Protein AF-A0A2U0DKL8-F1 (afdb_monomer)

Sequence (225 aa):
IKPNEIENILNKTRTIFPGLGDIKDKPDDPYGDFIIYHEMMKYMLSKNTEIIFLTFDNTKGDWMSKSKAPYIHYVENMYINTNEIIYILDAERILEQILNVEIDSLIPLQKSVNTEININKIIRIHPIFQNMKVTKAENDVVYELLVNGYTDISDVISDLDKSNEIMQIFKRDFPNISSNGILRYALRIINLNYTKKVLKDGSVINVNPKYLERAKTYREINELL

Nearest PDB structures (foldseek):
  3gxr-assembly3_C  TM=3.669E-01  e=2.699E+00  Gadus morhua
  7sk1-assembly1_A  TM=3.358E-01  e=6.704E+00  Rattus norvegicus

Secondary structure (DSSP, 8-state):
--HHHHHHHHT-GGG--TTTTHHHH-TT---HHHHHHHHHHHHHHHHT--EEEEE---SS-SSB-TTSPBPHHHHHHHHHHHSS-EEEEEHHIIIIIIS---GGGTS-----------HHHHHHH-HHHHTS--SHHHHHHHHHHHHTT---HHHHHHHHHHHHHHHHHHHHH-TTS-HHHHHHHHHHHH-TT--EEE-TTS-EEEPPHHHHHHHHHHHHHTTT-

Mean predicted aligned error: 16.64 Å

Structure (mmCIF, N/CA/C/O backbone):
data_AF-A0A2U0DKL8-F1
#
_entry.id   AF-A0A2U0DKL8-F1
#
loop_
_atom_site.group_PDB
_atom_site.id
_atom_site.type_symbol
_atom_site.label_atom_id
_atom_site.label_alt_id
_atom_site.label_comp_id
_atom_site.label_asym_id
_atom_site.label_entity_id
_atom_site.label_seq_id
_atom_site.pdbx_PDB_ins_code
_atom_site.Cartn_x
_atom_site.Cartn_y
_atom_site.Cartn_z
_atom_site.occupancy
_atom_site.B_iso_or_equiv
_atom_site.auth_seq_id
_atom_site.auth_comp_id
_atom_site.auth_asym_id
_atom_site.auth_atom_id
_atom_site.pdbx_PDB_model_num
ATOM 1 N N . ILE A 1 1 ? -18.850 17.547 25.596 1.00 57.00 1 ILE A N 1
ATOM 2 C CA . ILE A 1 1 ? -18.909 17.134 27.021 1.00 57.00 1 ILE A CA 1
ATOM 3 C C . ILE A 1 1 ? -17.915 18.011 27.768 1.00 57.00 1 ILE A C 1
ATOM 5 O O . ILE A 1 1 ? -16.805 18.160 27.268 1.00 57.00 1 ILE A O 1
ATOM 9 N N . LYS A 1 2 ? -18.292 18.669 28.871 1.00 55.28 2 LYS A N 1
ATOM 10 C CA . LYS A 1 2 ? -17.327 19.496 29.624 1.00 55.28 2 LYS A CA 1
ATOM 11 C C . LYS A 1 2 ? -16.326 18.585 30.358 1.00 55.28 2 LYS A C 1
ATOM 13 O O . LYS A 1 2 ? -16.749 17.528 30.818 1.00 55.28 2 LYS A O 1
ATOM 18 N N . PRO A 1 3 ? -15.050 18.970 30.553 1.00 55.75 3 PRO A N 1
ATOM 19 C CA . PRO A 1 3 ? -14.046 18.115 31.207 1.00 55.75 3 PRO A CA 1
ATOM 20 C C . PRO A 1 3 ? -14.484 17.529 32.563 1.00 55.75 3 PRO A C 1
ATOM 22 O O . PRO A 1 3 ? -14.228 16.360 32.839 1.00 55.75 3 PRO A O 1
ATOM 25 N N . ASN A 1 4 ? -15.230 18.300 33.362 1.00 59.84 4 ASN A N 1
ATOM 26 C CA . ASN A 1 4 ? -15.739 17.880 34.677 1.00 59.84 4 ASN A CA 1
ATOM 27 C C . ASN A 1 4 ? -16.920 16.889 34.599 1.00 59.84 4 ASN A C 1
ATOM 29 O O . ASN A 1 4 ? -17.256 16.241 35.585 1.00 59.84 4 ASN A O 1
ATOM 33 N N . GLU A 1 5 ? -17.571 16.760 33.442 1.00 66.00 5 GLU A N 1
ATOM 34 C CA . GLU A 1 5 ? -18.639 15.777 33.210 1.00 66.00 5 GLU A CA 1
ATOM 35 C C . GLU A 1 5 ? -18.064 14.413 32.790 1.00 66.00 5 GLU A C 1
ATOM 37 O O . GLU A 1 5 ? -18.708 13.389 33.011 1.00 66.00 5 GLU A O 1
ATOM 42 N N . ILE A 1 6 ? -16.840 14.381 32.243 1.00 63.22 6 ILE A N 1
ATOM 43 C CA . ILE A 1 6 ? -16.182 13.164 31.735 1.00 63.22 6 ILE A CA 1
ATOM 44 C C . ILE A 1 6 ? -15.863 12.189 32.874 1.00 63.22 6 ILE A C 1
ATOM 46 O O . ILE A 1 6 ? -16.116 10.998 32.736 1.00 63.22 6 ILE A O 1
ATOM 50 N N . GLU A 1 7 ? -15.390 12.671 34.026 1.00 62.75 7 GLU A N 1
ATOM 51 C CA . GLU A 1 7 ? -15.101 11.814 35.193 1.00 62.75 7 GLU A CA 1
ATOM 52 C C . GLU A 1 7 ? -16.341 11.093 35.730 1.00 62.75 7 GLU A C 1
ATOM 54 O O . GLU A 1 7 ? -16.276 9.923 36.101 1.00 62.75 7 GLU A O 1
ATOM 59 N N . ASN A 1 8 ? -17.501 11.750 35.690 1.00 63.19 8 ASN A N 1
ATOM 60 C CA . ASN A 1 8 ? -18.763 11.135 36.097 1.00 63.19 8 ASN A CA 1
ATOM 61 C C . ASN A 1 8 ? -19.283 10.104 35.077 1.00 63.19 8 ASN A C 1
ATOM 63 O O . ASN A 1 8 ? -20.051 9.213 35.446 1.00 63.19 8 ASN A O 1
ATOM 67 N N . ILE A 1 9 ? -18.887 10.220 33.805 1.00 63.62 9 ILE A N 1
ATOM 68 C CA . ILE A 1 9 ? -19.248 9.292 32.721 1.00 63.62 9 ILE A CA 1
ATOM 69 C C . ILE A 1 9 ? -18.292 8.092 32.683 1.00 63.62 9 ILE A C 1
ATOM 71 O O . ILE A 1 9 ? -18.749 6.971 32.474 1.00 63.62 9 ILE A O 1
ATOM 75 N N . LEU A 1 10 ? -17.001 8.297 32.967 1.00 59.41 10 LEU A N 1
ATOM 76 C CA . LEU A 1 10 ? -15.985 7.238 33.050 1.00 59.41 10 LEU A CA 1
ATOM 77 C C . LEU A 1 10 ? -16.320 6.164 34.098 1.00 59.41 10 LEU A C 1
ATOM 79 O O . LEU A 1 10 ? -15.898 5.023 33.967 1.00 59.41 10 LEU A O 1
ATOM 83 N N . ASN A 1 11 ? -17.132 6.496 35.103 1.00 59.66 11 ASN A N 1
ATOM 84 C CA . ASN A 1 11 ? -17.592 5.539 36.112 1.00 59.66 11 ASN A CA 1
ATOM 85 C C . ASN A 1 11 ? -18.849 4.744 35.696 1.00 59.66 11 ASN A C 1
ATOM 87 O O . ASN A 1 11 ? -19.328 3.908 36.461 1.00 59.66 11 ASN A O 1
ATOM 91 N N . LYS A 1 12 ? -19.419 4.991 34.507 1.00 64.56 12 LYS A N 1
ATOM 92 C CA . LYS A 1 12 ? -20.650 4.346 34.019 1.00 64.56 12 LYS A CA 1
ATOM 93 C C . LYS A 1 12 ? -20.360 3.455 32.814 1.00 64.56 12 LYS A C 1
ATOM 95 O O . LYS A 1 12 ? -20.442 3.914 31.681 1.00 64.56 12 LYS A O 1
ATOM 100 N N . THR A 1 13 ? -20.116 2.167 33.052 1.00 58.59 13 THR A N 1
ATOM 101 C CA . THR A 1 13 ? -19.704 1.157 32.047 1.00 58.59 13 THR A CA 1
ATOM 102 C C . THR A 1 13 ? -20.552 1.107 30.767 1.00 58.59 13 THR A C 1
ATOM 104 O O . THR A 1 13 ? -20.021 0.863 29.686 1.00 58.59 13 THR A O 1
ATOM 107 N N . ARG A 1 14 ? -21.854 1.410 30.852 1.00 58.25 14 ARG A N 1
ATOM 108 C CA . ARG A 1 14 ? -22.793 1.394 29.709 1.00 58.25 14 ARG A CA 1
ATOM 109 C C . ARG A 1 14 ? -22.681 2.587 28.754 1.00 58.25 14 ARG A C 1
ATOM 111 O O . ARG A 1 14 ? -23.324 2.586 27.713 1.00 58.25 14 ARG A O 1
ATOM 118 N N . THR A 1 15 ? -21.933 3.624 29.119 1.00 64.00 15 THR A N 1
ATOM 119 C CA . THR A 1 15 ? -21.776 4.848 28.309 1.00 64.00 15 THR A CA 1
ATOM 120 C C . THR A 1 15 ? -20.333 5.089 27.877 1.00 64.00 15 THR A C 1
ATOM 122 O O . THR A 1 15 ? -20.025 6.152 27.345 1.00 64.00 15 THR A O 1
ATOM 125 N N . ILE A 1 16 ? -19.445 4.126 28.134 1.00 75.94 16 ILE A N 1
ATOM 126 C CA . ILE A 1 16 ? -18.015 4.239 27.846 1.00 75.94 16 ILE A CA 1
ATOM 127 C C . ILE A 1 16 ? -17.728 3.594 26.498 1.00 75.94 16 ILE A C 1
ATOM 129 O O . ILE A 1 16 ? -18.166 2.476 26.221 1.00 75.94 16 ILE A O 1
ATOM 133 N N . PHE A 1 17 ? -16.947 4.301 25.696 1.00 83.25 17 PHE A N 1
ATOM 134 C CA . PHE A 1 17 ? -16.354 3.815 24.462 1.00 83.25 17 PHE A CA 1
ATOM 135 C C . PHE A 1 17 ? -14.827 4.012 24.524 1.00 83.25 17 PHE A C 1
ATOM 137 O O . PHE A 1 17 ? -14.352 4.829 25.324 1.00 83.25 17 PHE A O 1
ATOM 144 N N . PRO A 1 18 ? -14.060 3.265 23.716 1.00 86.62 18 PRO A N 1
ATOM 145 C CA . PRO A 1 18 ? -12.606 3.401 23.642 1.00 86.62 18 PRO A CA 1
ATOM 146 C C . PRO A 1 18 ? -12.177 4.824 23.272 1.00 86.62 18 PRO A C 1
ATOM 148 O O . PRO A 1 18 ? -12.863 5.498 22.507 1.00 86.62 18 PRO A O 1
ATOM 151 N N . GLY A 1 19 ? -11.071 5.306 23.839 1.00 80.75 19 GLY A N 1
ATOM 152 C CA . GLY A 1 19 ? -10.548 6.645 23.545 1.00 80.75 19 GLY A CA 1
ATOM 153 C C . GLY A 1 19 ? -11.308 7.806 24.200 1.00 80.75 19 GLY A C 1
ATOM 154 O O . GLY A 1 19 ? -11.030 8.965 23.906 1.00 80.75 19 GLY A O 1
ATOM 155 N N . LEU A 1 20 ? -12.235 7.561 25.141 1.00 79.50 20 LEU A N 1
ATOM 156 C CA . LEU A 1 20 ? -12.912 8.644 25.882 1.00 79.50 20 LEU A CA 1
ATOM 157 C C . LEU A 1 20 ? -11.918 9.548 26.652 1.00 79.50 20 LEU A C 1
ATOM 159 O O . LEU A 1 20 ? -12.199 10.726 26.883 1.00 79.50 20 LEU A O 1
ATOM 163 N N . GLY A 1 21 ? -10.752 9.009 27.030 1.00 72.88 21 GLY A N 1
ATOM 164 C CA . GLY A 1 21 ? -9.654 9.756 27.650 1.00 72.88 21 GLY A CA 1
ATOM 165 C C . GLY A 1 21 ? -8.993 10.773 26.713 1.00 72.88 21 GLY A C 1
ATOM 166 O O . GLY A 1 21 ? -8.626 11.857 27.169 1.00 72.88 21 GLY A O 1
ATOM 167 N N . ASP A 1 22 ? -8.951 10.497 25.403 1.00 76.19 22 ASP A N 1
ATOM 168 C CA . ASP A 1 22 ? -8.332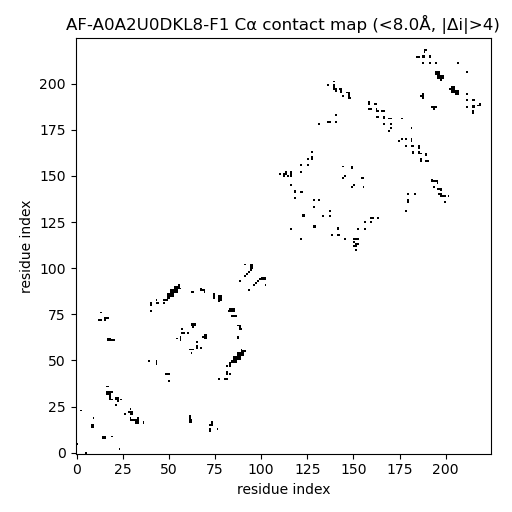 11.382 24.408 1.00 76.19 22 ASP A CA 1
ATOM 169 C C . ASP A 1 22 ? -9.071 12.732 24.306 1.00 76.19 22 ASP A C 1
ATOM 171 O O . ASP A 1 22 ? -8.475 13.715 23.881 1.00 76.19 22 ASP A O 1
ATOM 175 N N . ILE A 1 23 ? -10.315 12.853 24.795 1.00 74.56 23 ILE A N 1
ATOM 176 C CA . ILE A 1 23 ? -11.020 14.148 24.897 1.00 74.56 23 ILE A CA 1
ATOM 177 C C . ILE A 1 23 ? -10.261 15.144 25.793 1.00 74.56 23 ILE A C 1
ATOM 179 O O . ILE A 1 23 ? -10.350 16.354 25.578 1.00 74.56 23 ILE A O 1
ATOM 183 N N . LYS A 1 24 ? -9.519 14.660 26.800 1.00 70.06 24 LYS A N 1
ATOM 184 C CA . LYS A 1 24 ? -8.676 15.510 27.656 1.00 70.06 24 LYS A CA 1
ATOM 185 C C . LYS A 1 24 ? -7.323 15.819 27.002 1.00 70.06 24 LYS A C 1
ATOM 187 O O . LYS A 1 24 ? -6.845 16.943 27.136 1.00 70.06 24 LYS A O 1
ATOM 192 N N . ASP A 1 25 ? -6.745 14.857 26.284 1.00 70.19 25 ASP A N 1
ATOM 193 C CA . ASP A 1 25 ? -5.358 14.926 25.801 1.00 70.19 25 ASP A CA 1
ATOM 194 C C . ASP A 1 25 ? -5.216 15.438 24.353 1.00 70.19 25 ASP A C 1
ATOM 196 O O . ASP A 1 25 ? -4.151 15.919 23.965 1.00 70.19 25 ASP A O 1
ATOM 200 N N . LYS A 1 26 ? -6.280 15.359 23.543 1.00 75.69 26 LYS A N 1
ATOM 201 C CA . LYS A 1 26 ? -6.326 15.751 22.124 1.00 75.69 26 LYS A CA 1
ATOM 202 C C . LYS A 1 26 ? -7.615 16.525 21.809 1.00 75.69 26 LYS A C 1
ATOM 204 O O . LYS A 1 26 ? -8.515 15.994 21.161 1.00 75.69 26 LYS A O 1
ATOM 209 N N . PRO A 1 27 ? -7.733 17.786 22.247 1.00 69.19 27 PRO A N 1
ATOM 210 C CA . PRO A 1 27 ? -8.987 18.533 22.151 1.00 69.19 27 PRO A CA 1
ATOM 211 C C . PRO A 1 27 ? -9.452 18.811 20.711 1.00 69.19 27 PRO A C 1
ATOM 213 O O . PRO A 1 27 ? -10.651 18.982 20.500 1.00 69.19 27 PRO A O 1
ATOM 216 N N . ASP A 1 28 ? -8.536 18.844 19.738 1.00 75.88 28 ASP A N 1
ATOM 217 C CA . ASP A 1 28 ? -8.860 19.200 18.351 1.00 75.88 28 ASP A CA 1
ATOM 218 C C . ASP A 1 28 ? -9.538 18.056 17.573 1.00 75.88 28 ASP A C 1
ATOM 220 O O . ASP A 1 28 ? -10.420 18.319 16.757 1.00 75.88 28 ASP A O 1
ATOM 224 N N . ASP A 1 29 ? -9.167 16.796 17.838 1.00 77.69 29 ASP A N 1
ATOM 225 C CA . ASP A 1 29 ? -9.776 15.615 17.203 1.00 77.69 29 ASP A CA 1
ATOM 226 C C . ASP A 1 29 ? -9.645 14.334 18.063 1.00 77.69 29 ASP A C 1
ATOM 228 O O . ASP A 1 29 ? -8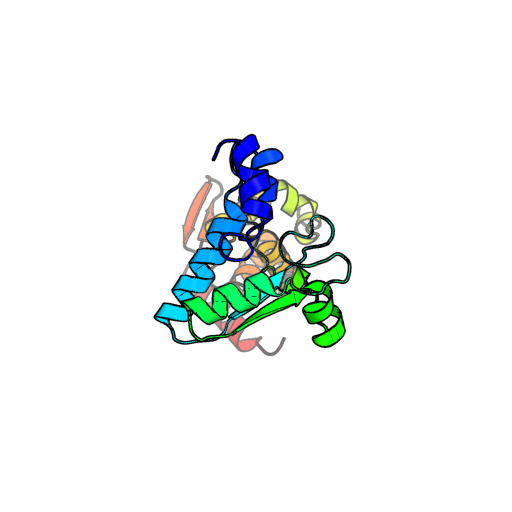.803 13.468 17.803 1.00 77.69 29 ASP A O 1
ATOM 232 N N . PRO A 1 30 ? -10.460 14.191 19.123 1.00 79.50 30 PRO A N 1
ATOM 233 C CA . PRO A 1 30 ? -10.434 13.027 20.010 1.00 79.50 30 PRO A CA 1
ATOM 234 C C . PRO A 1 30 ? -11.329 11.866 19.539 1.00 79.50 30 PRO A C 1
ATOM 236 O O . PRO A 1 30 ? -11.545 10.915 20.287 1.00 79.50 30 PRO A O 1
ATOM 239 N N . TYR A 1 31 ? -11.928 11.943 18.347 1.00 84.00 31 TYR A N 1
ATOM 240 C CA . TYR A 1 31 ? -13.070 11.089 17.988 1.00 84.00 31 TYR A CA 1
ATOM 241 C C . TYR A 1 31 ? -12.707 9.827 17.200 1.00 84.00 31 TYR A C 1
ATOM 243 O O . TYR A 1 31 ? -13.606 9.059 16.864 1.00 84.00 31 TYR A O 1
ATOM 251 N N . GLY A 1 32 ? -11.426 9.585 16.908 1.00 87.81 32 GLY A N 1
ATOM 252 C CA . GLY A 1 32 ? -10.993 8.440 16.096 1.00 87.81 32 GLY A CA 1
ATOM 253 C C . GLY A 1 32 ? -11.537 7.101 16.605 1.00 87.81 32 GLY A C 1
ATOM 254 O O . GLY A 1 32 ? -12.266 6.413 15.890 1.00 87.81 32 GLY A O 1
ATOM 255 N N . ASP A 1 33 ? -11.268 6.772 17.869 1.00 88.69 33 ASP A N 1
ATOM 256 C CA . ASP A 1 33 ? -11.733 5.521 18.480 1.00 88.69 33 ASP A CA 1
ATOM 257 C C . ASP A 1 33 ? -13.259 5.451 18.601 1.00 88.69 33 ASP A C 1
ATOM 259 O O . ASP A 1 33 ? -13.856 4.395 18.381 1.00 88.69 33 ASP A O 1
ATOM 263 N N . PHE A 1 34 ? -13.909 6.588 18.874 1.00 89.00 34 PHE A N 1
ATOM 264 C CA . PHE A 1 34 ? -15.367 6.685 18.885 1.00 89.00 34 PHE A CA 1
ATOM 265 C C . PHE A 1 34 ? -15.961 6.291 17.527 1.00 89.00 34 PHE A C 1
ATOM 267 O O . PHE A 1 34 ? -16.900 5.493 17.476 1.00 89.00 34 PHE A O 1
ATOM 274 N N . ILE A 1 35 ? -15.414 6.825 16.432 1.00 92.44 35 ILE A N 1
ATOM 275 C CA . ILE A 1 35 ? -15.877 6.544 15.068 1.00 92.44 35 ILE A CA 1
ATOM 276 C C . ILE A 1 35 ? -15.657 5.067 14.730 1.00 92.44 35 ILE A C 1
ATOM 278 O O . ILE A 1 35 ? -16.594 4.403 14.289 1.00 92.44 35 ILE A O 1
ATOM 282 N N . ILE A 1 36 ? -14.454 4.539 14.982 1.00 93.69 36 ILE A N 1
ATOM 283 C CA . ILE A 1 36 ? -14.110 3.134 14.705 1.00 93.69 36 ILE A CA 1
ATOM 284 C C . ILE A 1 36 ? -15.065 2.192 15.449 1.00 93.69 36 ILE A C 1
ATOM 286 O O . ILE A 1 36 ? -15.639 1.286 14.843 1.00 93.69 36 ILE A O 1
ATOM 290 N N . TYR A 1 37 ? -15.293 2.437 16.743 1.00 93.94 37 TYR A N 1
ATOM 291 C CA . TYR A 1 37 ? -16.190 1.635 17.572 1.00 93.94 37 TYR A CA 1
ATOM 292 C C . TYR A 1 37 ? -17.621 1.585 17.011 1.00 93.94 37 TYR A C 1
ATOM 294 O O . TYR A 1 37 ? -18.211 0.510 16.898 1.00 93.94 37 TYR A O 1
ATOM 302 N N . HIS A 1 38 ? -18.180 2.727 16.605 1.00 94.06 38 HIS A N 1
ATOM 303 C CA . HIS A 1 38 ? -19.559 2.783 16.109 1.00 94.06 38 HIS A CA 1
ATOM 304 C C . HIS A 1 38 ? -19.710 2.267 14.673 1.00 94.06 38 HIS A C 1
ATOM 306 O O . HIS A 1 38 ? -20.728 1.645 14.365 1.00 94.06 38 HIS A O 1
ATOM 312 N N . GLU A 1 39 ? -18.721 2.461 13.796 1.00 97.12 39 GLU A N 1
ATOM 313 C CA . GLU A 1 39 ? -18.768 1.887 12.444 1.00 97.12 39 GLU A CA 1
ATOM 314 C C . GLU A 1 39 ? -18.659 0.355 12.479 1.00 97.12 39 GLU A C 1
ATOM 316 O O . GLU A 1 39 ? -19.385 -0.316 11.743 1.00 97.12 39 GLU A O 1
ATOM 321 N N . MET A 1 40 ? -17.859 -0.216 13.391 1.00 97.06 40 MET A N 1
ATOM 322 C CA . MET A 1 40 ? -17.864 -1.664 13.639 1.00 97.06 40 MET A CA 1
ATOM 323 C C . MET A 1 40 ? -19.243 -2.151 14.095 1.00 97.06 40 MET A C 1
ATOM 325 O O . MET A 1 40 ? -19.795 -3.072 13.496 1.00 97.06 40 MET A O 1
ATOM 329 N N . MET A 1 41 ? -19.845 -1.496 15.091 1.00 95.50 41 MET A N 1
ATOM 330 C CA . MET A 1 41 ? -21.176 -1.856 15.597 1.00 95.50 41 MET A CA 1
ATOM 331 C C . MET A 1 41 ? -22.244 -1.827 14.493 1.00 95.50 41 MET A C 1
ATOM 333 O O . MET A 1 41 ? -23.035 -2.758 14.338 1.00 95.50 41 MET A O 1
ATOM 337 N N . LYS A 1 42 ? -22.246 -0.765 13.685 1.00 97.31 42 LYS A N 1
ATOM 338 C CA . LYS A 1 42 ? -23.142 -0.600 12.538 1.00 97.31 42 LYS A CA 1
ATOM 339 C C . LYS A 1 42 ? -22.920 -1.680 11.481 1.00 97.31 42 LYS A C 1
ATOM 341 O O . LYS A 1 42 ? -23.893 -2.198 10.930 1.00 97.31 42 LYS A O 1
ATOM 346 N N . TYR A 1 43 ? -21.666 -2.038 11.205 1.00 97.81 43 TYR A N 1
ATOM 347 C CA . TYR A 1 43 ? -21.343 -3.123 10.284 1.00 97.81 43 TYR A CA 1
ATOM 348 C C . TYR A 1 43 ? -21.898 -4.460 10.790 1.00 97.81 43 TYR A C 1
ATOM 350 O O . TYR A 1 43 ? -22.621 -5.117 10.039 1.00 97.81 43 TYR A O 1
ATOM 358 N N . MET A 1 44 ? -21.655 -4.802 12.063 1.00 97.56 44 MET A N 1
ATOM 359 C CA . MET A 1 44 ? -22.170 -6.018 12.715 1.00 97.56 44 MET A CA 1
ATOM 360 C C . MET A 1 44 ? -23.693 -6.105 12.606 1.00 97.56 44 MET A C 1
ATOM 362 O O . MET A 1 44 ? -24.207 -7.112 12.131 1.00 97.56 44 MET A O 1
ATOM 366 N N . LEU A 1 45 ? -24.410 -5.020 12.924 1.00 96.62 45 LEU A N 1
ATOM 367 C CA . LEU A 1 45 ? -25.870 -4.945 12.782 1.00 96.62 45 LEU A CA 1
ATOM 368 C C . LEU A 1 45 ? -26.342 -5.145 11.339 1.00 96.62 45 LEU A C 1
ATOM 370 O O . LEU A 1 45 ? -27.324 -5.835 11.086 1.00 96.62 45 LEU A O 1
ATOM 374 N N . SER A 1 46 ? -25.654 -4.528 10.377 1.00 97.06 46 SER A N 1
ATOM 375 C CA . SER A 1 46 ? -26.061 -4.581 8.969 1.00 97.06 46 SER A CA 1
ATOM 376 C C . SER A 1 46 ? -25.786 -5.930 8.301 1.00 97.06 46 SER A C 1
ATOM 378 O O . SER A 1 46 ? -26.431 -6.266 7.306 1.00 97.06 46 SER A O 1
ATOM 380 N N . LYS A 1 47 ? -24.797 -6.676 8.803 1.00 97.38 47 LYS A N 1
ATOM 381 C CA . LYS A 1 47 ? -24.327 -7.936 8.217 1.00 97.38 47 LYS A CA 1
ATOM 382 C C . LYS A 1 47 ? -24.657 -9.165 9.053 1.00 97.38 47 LYS A C 1
ATOM 384 O O . LYS A 1 47 ? -24.484 -10.261 8.535 1.00 97.38 47 LYS A O 1
ATOM 389 N N . ASN A 1 48 ? -25.142 -8.982 10.280 1.00 95.62 48 ASN A N 1
ATOM 390 C CA . ASN A 1 48 ? -25.365 -10.043 11.258 1.00 95.62 48 ASN A CA 1
ATOM 391 C C . ASN A 1 48 ? -24.129 -10.949 11.385 1.00 95.62 48 ASN A C 1
ATOM 393 O O . ASN A 1 48 ? -24.170 -12.138 11.068 1.00 95.62 48 ASN A O 1
ATOM 397 N N . THR A 1 49 ? -22.998 -10.327 11.722 1.00 96.62 49 THR A N 1
ATOM 398 C CA . THR A 1 49 ? -21.694 -10.990 11.792 1.00 96.62 49 THR A CA 1
ATOM 399 C C . THR A 1 49 ? -20.894 -10.484 12.977 1.00 96.62 49 THR A C 1
ATOM 401 O O . THR A 1 49 ? -20.956 -9.305 13.332 1.00 96.62 49 THR A O 1
ATOM 404 N N . GLU A 1 50 ? -20.072 -11.370 13.516 1.00 97.44 50 GLU A N 1
ATOM 405 C CA . GLU A 1 50 ? -19.019 -11.049 14.470 1.00 97.44 50 GLU A CA 1
ATOM 406 C C . GLU A 1 50 ? -17.880 -10.273 13.788 1.00 97.44 50 GLU A C 1
ATOM 408 O O . GLU A 1 50 ? -17.693 -10.348 12.566 1.00 97.44 50 GLU A O 1
ATOM 413 N N . ILE A 1 51 ? -17.102 -9.530 14.580 1.00 97.31 51 ILE A N 1
ATOM 414 C CA . ILE A 1 51 ? -15.907 -8.805 14.121 1.00 97.31 51 ILE A CA 1
ATOM 415 C C . ILE A 1 51 ? -14.693 -9.243 14.933 1.00 97.31 51 ILE A C 1
ATOM 417 O O . ILE A 1 51 ? -14.743 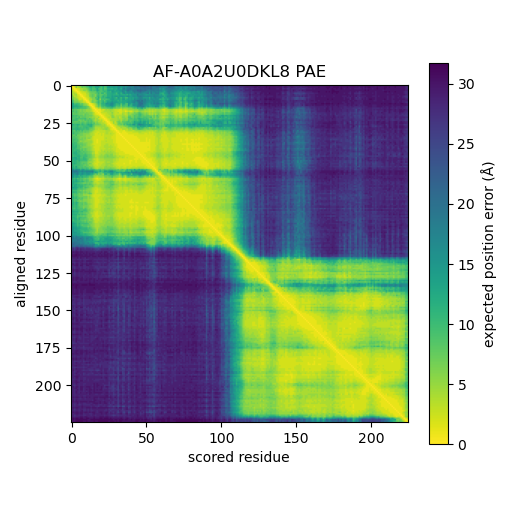-9.308 16.160 1.00 97.31 51 ILE A O 1
ATOM 421 N N . ILE A 1 52 ? -13.571 -9.446 14.240 1.00 96.00 52 ILE A N 1
ATOM 422 C CA . ILE A 1 52 ? -12.242 -9.514 14.848 1.00 96.00 52 ILE A CA 1
ATOM 423 C C . ILE A 1 52 ? -11.567 -8.157 14.650 1.00 96.00 52 ILE A C 1
ATOM 425 O O . ILE A 1 52 ? -11.299 -7.747 13.522 1.00 96.00 52 ILE A O 1
ATOM 429 N N . PHE A 1 53 ? -11.294 -7.464 15.750 1.00 95.19 53 PHE A N 1
ATOM 430 C CA . PHE A 1 53 ? -10.600 -6.186 15.776 1.00 95.19 53 PHE A CA 1
ATOM 431 C C . PHE A 1 53 ? -9.158 -6.390 16.250 1.00 95.19 53 PHE A C 1
ATOM 433 O O . PHE A 1 53 ? -8.910 -6.698 17.417 1.00 95.19 53 PHE A O 1
ATOM 440 N N . LEU A 1 54 ? -8.209 -6.235 15.327 1.00 92.31 54 LEU A N 1
ATOM 441 C CA . LEU A 1 54 ? -6.776 -6.300 15.610 1.00 92.31 54 LEU A CA 1
ATOM 442 C C . LEU A 1 54 ? -6.260 -4.896 15.936 1.00 92.31 54 LEU A C 1
ATOM 444 O O . LEU A 1 54 ? -6.433 -3.978 15.136 1.00 92.31 54 LEU A O 1
ATOM 448 N N . THR A 1 55 ? -5.603 -4.731 17.084 1.00 90.12 55 THR A N 1
ATOM 449 C CA . THR A 1 55 ? -5.029 -3.444 17.501 1.00 90.12 55 THR A CA 1
ATOM 450 C C . THR A 1 55 ? -3.603 -3.590 18.034 1.00 90.12 55 THR A C 1
ATOM 452 O O . THR A 1 55 ? -3.274 -4.578 18.687 1.00 90.12 55 THR A O 1
ATOM 455 N N . PHE A 1 56 ? -2.764 -2.583 17.773 1.00 86.69 56 PHE A N 1
ATOM 456 C CA . PHE A 1 56 ? -1.411 -2.430 18.331 1.00 86.69 56 PHE A CA 1
ATOM 457 C C . PHE A 1 56 ? -1.410 -1.542 19.588 1.00 86.69 56 PHE A C 1
ATOM 459 O O . PHE A 1 56 ? -0.448 -0.822 19.858 1.00 86.69 56 PHE A O 1
ATOM 466 N N . ASP A 1 57 ? -2.515 -1.525 20.339 1.00 78.81 57 ASP A N 1
ATOM 467 C CA . ASP A 1 57 ? -2.623 -0.752 21.577 1.00 78.81 57 ASP A CA 1
ATOM 468 C C . ASP A 1 57 ? -1.597 -1.269 22.601 1.00 78.81 57 ASP A C 1
ATOM 470 O O . ASP A 1 57 ? -1.730 -2.354 23.179 1.00 78.81 57 ASP A O 1
ATOM 474 N N . ASN A 1 58 ? -0.504 -0.520 22.748 1.00 64.88 58 ASN A N 1
ATOM 475 C CA . ASN A 1 58 ? 0.665 -0.918 23.530 1.00 64.88 58 ASN A CA 1
ATOM 476 C C . ASN A 1 58 ? 0.711 -0.234 24.900 1.00 64.88 58 ASN A C 1
ATOM 478 O O . ASN A 1 58 ? 1.113 -0.855 25.883 1.00 64.88 58 ASN A O 1
ATOM 482 N N . THR A 1 59 ? 0.325 1.041 24.981 1.00 61.47 59 THR A N 1
ATOM 483 C CA . THR A 1 59 ? 0.651 1.895 26.139 1.00 61.47 59 THR A CA 1
ATOM 484 C C . THR A 1 59 ? -0.487 2.766 26.644 1.00 61.47 59 THR A C 1
ATOM 486 O O . THR A 1 59 ? -0.507 3.056 27.841 1.00 61.47 59 THR A O 1
ATOM 489 N N . LYS A 1 60 ? -1.419 3.176 25.779 1.00 66.75 60 LYS A N 1
ATOM 490 C CA . LYS A 1 60 ? -2.550 4.025 26.174 1.00 66.75 60 LYS A CA 1
ATOM 491 C C . LYS A 1 60 ? -3.625 3.225 26.891 1.00 66.75 60 LYS A C 1
ATOM 493 O O . LYS A 1 60 ? -4.138 3.663 27.916 1.00 66.75 60 LYS A O 1
ATOM 498 N N . GLY A 1 61 ? -3.868 2.014 26.399 1.00 72.81 61 GLY A N 1
ATOM 499 C CA . GLY A 1 61 ? -4.845 1.110 26.963 1.00 72.81 61 GLY A CA 1
ATOM 500 C C . GLY A 1 61 ? -6.269 1.623 26.800 1.00 72.81 61 GLY A C 1
ATOM 501 O O . GLY A 1 61 ? -7.054 1.572 27.748 1.00 72.81 61 GLY A O 1
ATOM 502 N N . ASP A 1 62 ? -6.570 2.137 25.609 1.00 79.81 62 ASP A N 1
ATOM 503 C CA . ASP A 1 62 ? -7.892 2.619 25.213 1.00 79.81 62 ASP A CA 1
ATOM 504 C C . ASP A 1 62 ? -8.829 1.448 24.903 1.00 79.81 62 ASP A C 1
ATOM 506 O O . ASP A 1 62 ? -10.004 1.467 25.280 1.00 79.81 62 ASP A O 1
ATOM 510 N N . TRP A 1 63 ? -8.287 0.405 24.268 1.00 86.62 63 TRP A N 1
ATOM 511 C CA . TRP A 1 63 ? -8.999 -0.794 23.820 1.00 86.62 63 TRP A CA 1
ATOM 512 C C . TRP A 1 63 ? -8.660 -2.026 24.658 1.00 86.62 63 TRP A C 1
ATOM 514 O O . TRP A 1 63 ? -9.518 -2.887 24.879 1.00 86.62 63 TRP A O 1
ATOM 524 N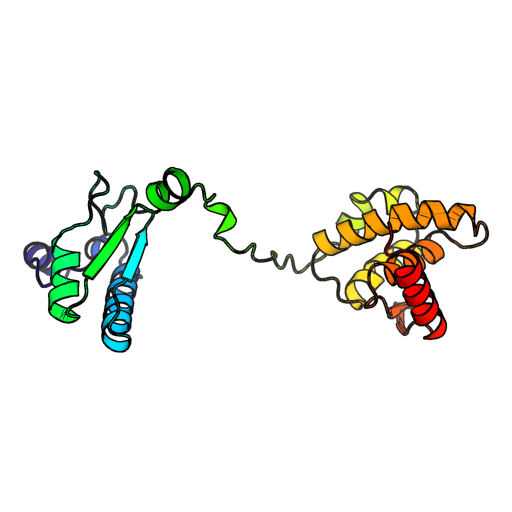 N . MET A 1 64 ? -7.421 -2.108 25.145 1.00 88.56 64 MET A N 1
ATOM 525 C CA . MET A 1 64 ? -6.927 -3.233 25.938 1.00 88.56 64 MET A CA 1
ATOM 526 C C . MET A 1 64 ? -6.213 -2.762 27.201 1.00 88.56 64 MET A C 1
ATOM 528 O O . MET A 1 64 ? -5.675 -1.667 27.270 1.00 88.56 64 MET A O 1
ATOM 532 N N . SER A 1 65 ? -6.157 -3.606 28.222 1.00 86.38 65 SER A N 1
ATOM 533 C CA . SER A 1 65 ? -5.320 -3.356 29.389 1.00 86.38 65 SER A CA 1
ATOM 534 C C . SER A 1 65 ? -3.830 -3.507 29.049 1.00 86.38 65 SER A C 1
ATOM 536 O O . SER A 1 65 ? -3.446 -4.092 28.035 1.00 86.38 65 SER A O 1
ATOM 538 N N . LYS A 1 66 ? -2.955 -3.091 29.974 1.00 83.25 66 LYS A N 1
ATOM 539 C CA . LYS A 1 66 ? -1.502 -3.336 29.878 1.00 83.25 66 LYS A CA 1
ATOM 540 C C . LYS A 1 66 ? -1.128 -4.820 29.790 1.00 83.25 66 LYS A C 1
ATOM 542 O O . LYS A 1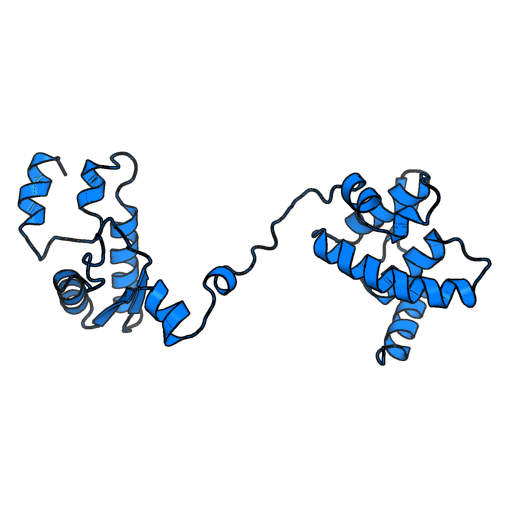 66 ? -0.055 -5.143 29.299 1.00 83.25 66 LYS A O 1
ATOM 547 N N . SER A 1 67 ? -1.995 -5.722 30.258 1.00 85.25 67 SER A N 1
ATOM 548 C CA . SER A 1 67 ? -1.806 -7.170 30.112 1.00 85.25 67 SER A CA 1
ATOM 549 C C . SER A 1 67 ? -2.310 -7.699 28.767 1.00 85.25 67 SER A C 1
ATOM 551 O O . SER A 1 67 ? -2.470 -8.910 28.624 1.00 85.25 67 SER A O 1
ATOM 553 N N . LYS A 1 68 ? -2.623 -6.809 27.813 1.00 86.62 68 LYS A N 1
ATOM 554 C CA . LYS A 1 68 ? -3.183 -7.132 26.494 1.00 86.62 68 LYS A CA 1
ATOM 555 C C . LYS A 1 68 ? -4.529 -7.867 26.563 1.00 86.62 68 LYS A C 1
ATOM 557 O O . LYS A 1 68 ? -4.905 -8.577 25.635 1.00 86.62 68 LYS A O 1
ATOM 562 N N . ALA A 1 69 ? -5.255 -7.715 27.675 1.00 87.19 69 ALA A N 1
ATOM 563 C CA . ALA A 1 69 ? -6.605 -8.247 27.822 1.00 87.19 69 ALA A CA 1
ATOM 564 C C . ALA A 1 69 ? -7.620 -7.175 27.395 1.00 87.19 69 ALA A C 1
ATOM 566 O O . ALA A 1 69 ? -7.483 -6.028 27.825 1.00 87.19 69 ALA A O 1
ATOM 567 N N . PRO A 1 70 ? -8.637 -7.505 26.585 1.00 89.81 70 PRO A N 1
ATOM 568 C CA . PRO A 1 70 ? -9.652 -6.533 26.206 1.00 89.81 70 PRO A CA 1
ATOM 569 C C . PRO A 1 70 ? -10.501 -6.142 27.416 1.00 89.81 70 PRO A C 1
ATOM 571 O O . PRO A 1 70 ? -10.770 -6.968 28.294 1.00 89.81 70 PRO A O 1
ATOM 574 N N . TYR A 1 71 ? -10.949 -4.888 27.473 1.00 88.94 71 TYR A N 1
ATOM 575 C CA . TYR A 1 71 ? -11.876 -4.493 28.529 1.00 88.94 71 TYR A CA 1
ATOM 576 C C . TYR A 1 71 ? -13.265 -5.079 28.273 1.00 88.94 71 TYR A C 1
ATOM 578 O O . TYR A 1 71 ? -13.876 -4.845 27.228 1.00 88.94 71 TYR A O 1
ATOM 586 N N . ILE A 1 72 ? -13.774 -5.826 29.253 1.00 89.56 72 ILE A N 1
ATOM 587 C CA . ILE A 1 72 ? -15.007 -6.609 29.108 1.00 89.56 72 ILE A CA 1
ATOM 588 C C . ILE A 1 72 ? -16.228 -5.748 28.770 1.00 89.56 72 ILE A C 1
ATOM 590 O O . ILE A 1 72 ? -17.067 -6.171 27.980 1.00 89.56 72 ILE A O 1
ATOM 594 N N . HIS A 1 73 ? -16.300 -4.515 29.281 1.00 88.81 73 HIS A N 1
ATOM 595 C CA . HIS A 1 73 ? -17.445 -3.635 29.045 1.00 88.81 73 HIS A CA 1
ATOM 596 C C . HIS A 1 73 ? -17.604 -3.240 27.571 1.00 88.81 73 HIS A C 1
ATOM 598 O O . HIS A 1 73 ? -18.723 -2.977 27.143 1.00 88.81 73 HIS A O 1
ATOM 604 N N . TYR A 1 74 ? -16.534 -3.242 26.765 1.00 91.25 74 TYR A N 1
ATOM 605 C CA . TYR A 1 74 ? -16.652 -3.031 25.316 1.00 91.25 74 TYR A CA 1
ATOM 606 C C . TYR A 1 74 ? -17.289 -4.232 24.615 1.00 91.25 74 TYR A C 1
ATOM 608 O O . TYR A 1 74 ? -18.112 -4.058 23.719 1.00 91.25 74 TYR A O 1
ATOM 616 N N . VAL A 1 75 ? -16.953 -5.447 25.054 1.00 92.56 75 VAL A N 1
ATOM 617 C CA . VAL A 1 75 ? -17.546 -6.684 24.530 1.00 92.56 75 VAL A CA 1
ATOM 618 C C . VAL A 1 75 ? -19.023 -6.766 24.913 1.00 92.56 75 VAL A C 1
ATOM 620 O O . VAL A 1 75 ? -19.866 -7.022 24.058 1.00 92.56 75 VAL A O 1
ATOM 623 N N . GLU A 1 76 ? -19.349 -6.478 26.175 1.00 92.38 76 GLU A N 1
ATOM 624 C CA . GLU A 1 76 ? -20.730 -6.445 26.669 1.00 92.38 76 GLU A CA 1
ATOM 625 C C . GLU A 1 76 ? -21.572 -5.400 25.933 1.00 92.38 76 GLU A C 1
ATOM 627 O O . GLU A 1 76 ? -22.676 -5.704 25.482 1.00 92.38 76 GLU A O 1
ATOM 632 N N . ASN A 1 77 ? -21.052 -4.178 25.775 1.00 91.81 77 ASN A N 1
ATOM 633 C CA . ASN A 1 77 ? -21.765 -3.115 25.074 1.00 91.81 77 ASN A CA 1
ATOM 634 C C . ASN A 1 77 ? -21.994 -3.477 23.602 1.00 91.81 77 ASN A C 1
ATOM 636 O O . ASN A 1 77 ? -23.085 -3.226 23.098 1.00 91.81 77 ASN A O 1
ATOM 640 N N . MET A 1 78 ? -21.021 -4.083 22.916 1.00 93.75 78 MET A N 1
ATOM 641 C CA . MET A 1 78 ? -21.233 -4.582 21.555 1.00 93.75 78 MET A CA 1
ATOM 642 C C . MET A 1 78 ? -22.338 -5.635 21.524 1.00 93.75 78 MET A C 1
ATOM 644 O O . MET A 1 78 ? -23.340 -5.422 20.849 1.00 93.75 78 MET A O 1
ATOM 648 N N . TYR A 1 79 ? -22.230 -6.688 22.335 1.00 95.00 79 TYR A N 1
ATOM 649 C CA . TYR A 1 79 ? -23.207 -7.777 22.352 1.00 95.00 79 TYR A CA 1
ATOM 650 C C . TYR A 1 79 ? -24.632 -7.301 22.659 1.00 95.00 79 TYR A C 1
ATOM 652 O O . TYR A 1 79 ? -25.578 -7.704 21.990 1.00 95.00 79 TYR A O 1
ATOM 660 N N . ILE A 1 80 ? -24.808 -6.392 23.622 1.00 94.31 80 ILE A N 1
ATOM 661 C CA . ILE A 1 80 ? -26.129 -5.835 23.956 1.00 94.31 80 ILE A CA 1
ATOM 662 C C . ILE A 1 80 ? -26.744 -5.081 22.768 1.00 94.31 80 ILE A C 1
ATOM 664 O O . ILE A 1 80 ? -27.962 -5.105 22.599 1.00 94.31 80 ILE A O 1
ATOM 668 N N . ASN A 1 81 ? -25.926 -4.395 21.966 1.00 93.12 81 ASN A N 1
ATOM 669 C CA . ASN A 1 81 ? -26.413 -3.583 20.853 1.00 93.12 81 ASN A CA 1
ATOM 670 C C . ASN A 1 81 ? -26.553 -4.368 19.546 1.00 93.12 81 ASN A C 1
ATOM 672 O O . ASN A 1 81 ? -27.370 -3.981 18.717 1.00 93.12 81 ASN A O 1
ATOM 676 N N . THR A 1 82 ? -25.775 -5.432 19.342 1.00 95.50 82 THR A N 1
ATOM 677 C CA . THR A 1 82 ? -25.697 -6.148 18.058 1.00 95.50 82 THR A CA 1
ATOM 678 C C . THR A 1 82 ? -26.194 -7.590 18.123 1.00 95.50 82 THR A C 1
ATOM 680 O O . THR A 1 82 ? -26.494 -8.152 17.078 1.00 95.50 82 THR A O 1
ATOM 683 N N . ASN A 1 83 ? -26.299 -8.179 19.320 1.00 96.19 83 ASN A N 1
ATOM 684 C CA . ASN A 1 83 ? -26.456 -9.620 19.555 1.00 96.19 83 ASN A CA 1
ATOM 685 C C . ASN A 1 83 ? -25.317 -10.476 18.957 1.00 96.19 83 ASN A C 1
ATOM 687 O O . ASN A 1 83 ? -25.485 -11.672 18.743 1.00 96.19 83 ASN A O 1
ATOM 691 N N . GLU A 1 84 ? -24.158 -9.860 18.713 1.00 97.06 84 GLU A N 1
ATOM 692 C CA . GLU A 1 84 ? -22.971 -10.471 18.111 1.00 97.06 84 GLU A CA 1
ATOM 693 C C . GLU A 1 84 ? -21.728 -10.132 18.950 1.00 97.06 84 GLU A C 1
ATOM 695 O O . GLU A 1 84 ? -21.662 -9.087 19.608 1.00 97.06 84 GLU A O 1
ATOM 700 N N . ILE A 1 85 ? -20.716 -11.000 18.934 1.00 96.38 85 ILE A N 1
ATOM 701 C CA . ILE A 1 85 ? -19.496 -10.823 19.733 1.00 96.38 85 ILE A CA 1
ATOM 702 C C . ILE A 1 85 ? -18.431 -10.060 18.931 1.00 96.38 85 ILE A C 1
ATOM 704 O O . ILE A 1 85 ? -18.200 -10.318 17.749 1.00 96.38 85 ILE A O 1
ATOM 708 N N . ILE A 1 86 ? -17.755 -9.111 19.589 1.00 96.44 86 ILE A N 1
ATOM 709 C CA . ILE A 1 86 ? -16.501 -8.529 19.095 1.00 96.44 86 ILE A CA 1
ATOM 710 C C . ILE A 1 86 ? -15.310 -9.237 19.750 1.00 96.44 86 ILE A C 1
ATOM 712 O O . ILE A 1 86 ? -15.259 -9.402 20.970 1.00 96.44 86 ILE A O 1
ATOM 716 N N . TYR A 1 87 ? -14.317 -9.598 18.946 1.00 96.25 87 TYR A N 1
ATOM 717 C CA . TYR A 1 87 ? -13.040 -10.131 19.407 1.00 96.25 87 TYR A CA 1
ATOM 718 C C . TYR A 1 87 ? -11.964 -9.062 19.267 1.00 96.25 87 TYR A C 1
ATOM 720 O O . TYR A 1 87 ? -11.485 -8.801 18.168 1.00 96.25 87 TYR A O 1
ATOM 728 N N . ILE A 1 88 ? -11.575 -8.437 20.376 1.00 94.69 88 ILE A N 1
ATOM 729 C CA . ILE A 1 88 ? -10.497 -7.441 20.404 1.00 94.69 88 ILE A CA 1
ATOM 730 C C . ILE A 1 88 ? -9.194 -8.167 20.745 1.00 94.69 88 ILE A C 1
ATOM 732 O O . ILE A 1 88 ? -9.066 -8.720 21.841 1.00 94.69 88 ILE A O 1
ATOM 736 N N . LEU A 1 89 ? -8.248 -8.198 19.805 1.00 92.88 89 LEU A N 1
ATOM 737 C CA . LEU A 1 89 ? -7.015 -8.977 19.912 1.00 92.88 89 LEU A CA 1
ATOM 738 C C . LEU A 1 89 ? -5.770 -8.109 19.693 1.00 92.88 89 LEU A C 1
ATOM 740 O O . LEU A 1 89 ? -5.759 -7.187 18.877 1.00 92.88 89 LEU A O 1
ATOM 744 N N . ASP A 1 90 ? -4.698 -8.479 20.390 1.00 91.38 90 ASP A N 1
ATOM 745 C CA . ASP A 1 90 ? -3.365 -7.905 20.217 1.00 91.38 90 ASP A CA 1
ATOM 746 C C . ASP A 1 90 ? -2.773 -8.300 18.859 1.00 91.38 90 ASP A C 1
ATOM 748 O O . ASP A 1 90 ? -2.458 -9.470 18.626 1.00 91.38 90 ASP A O 1
ATOM 752 N N . ALA A 1 91 ? -2.651 -7.326 17.958 1.00 90.69 91 ALA A N 1
ATOM 753 C CA . ALA A 1 91 ? -2.276 -7.559 16.568 1.00 90.69 91 ALA A CA 1
ATOM 754 C C . ALA A 1 91 ? -0.873 -8.165 16.436 1.00 90.69 91 ALA A C 1
ATOM 756 O O . ALA A 1 91 ? -0.706 -9.124 15.690 1.00 90.69 91 ALA A O 1
ATOM 757 N N . GLU A 1 92 ? 0.101 -7.660 17.198 1.00 88.44 92 GLU A N 1
ATOM 758 C CA . GLU A 1 92 ? 1.491 -8.140 17.195 1.00 88.44 92 GLU A CA 1
ATOM 759 C C . GLU A 1 92 ? 1.556 -9.633 17.538 1.00 88.44 92 GLU A C 1
ATOM 761 O O . GLU A 1 92 ? 2.073 -10.439 16.764 1.00 88.44 92 GLU A O 1
ATOM 766 N N . ARG A 1 93 ? 0.916 -10.043 18.642 1.00 88.75 93 ARG A N 1
ATOM 767 C CA . ARG A 1 93 ? 0.843 -11.457 19.020 1.00 88.75 93 ARG A CA 1
ATOM 768 C C . ARG A 1 93 ? 0.150 -12.316 17.963 1.00 88.75 93 ARG A C 1
ATOM 770 O O . ARG A 1 93 ? 0.626 -13.409 17.669 1.00 88.75 93 ARG A O 1
ATOM 777 N N . ILE A 1 94 ? -0.993 -11.880 17.430 1.00 91.00 94 ILE A N 1
ATOM 778 C CA . ILE A 1 94 ? -1.744 -12.692 16.460 1.00 91.00 94 ILE A CA 1
ATOM 779 C C . ILE A 1 94 ? -0.965 -12.844 15.150 1.00 91.00 94 ILE A C 1
ATOM 781 O O . ILE A 1 94 ? -0.812 -13.959 14.654 1.00 91.00 94 ILE A O 1
ATOM 785 N N . LEU A 1 95 ? -0.478 -11.742 14.590 1.00 89.88 95 LEU A N 1
ATOM 786 C CA . LEU A 1 95 ? 0.132 -11.729 13.266 1.00 89.88 95 LEU A CA 1
ATOM 787 C C . LEU A 1 95 ? 1.518 -12.367 13.282 1.00 89.88 95 LEU A C 1
ATOM 789 O O . LEU A 1 95 ? 1.752 -13.315 12.537 1.00 89.88 95 LEU A O 1
ATOM 793 N N . GLU A 1 96 ? 2.405 -11.918 14.167 1.00 87.00 96 GLU A N 1
ATOM 794 C CA . GLU A 1 96 ? 3.793 -12.377 14.157 1.00 87.00 96 GLU A CA 1
ATOM 795 C C . GLU A 1 96 ? 3.942 -13.743 14.827 1.00 87.00 96 GLU A C 1
ATOM 797 O O . GLU A 1 96 ? 4.548 -14.651 14.265 1.00 87.00 96 GLU A O 1
ATOM 802 N N . GLN A 1 97 ? 3.372 -13.921 16.023 1.00 86.44 97 GLN A N 1
ATOM 803 C CA . GLN A 1 97 ? 3.678 -15.099 16.846 1.00 86.44 97 GLN A CA 1
ATOM 804 C C . GLN A 1 97 ? 2.818 -16.316 16.501 1.00 86.44 97 GLN A C 1
ATOM 806 O O . GLN A 1 97 ? 3.291 -17.446 16.605 1.00 86.44 97 GLN A O 1
ATOM 811 N N . ILE A 1 98 ? 1.551 -16.105 16.129 1.00 89.50 98 ILE A N 1
ATOM 812 C CA . ILE A 1 98 ? 0.623 -17.207 15.831 1.00 89.50 98 ILE A CA 1
ATOM 813 C C . ILE A 1 98 ? 0.590 -17.506 14.335 1.00 89.50 98 ILE A C 1
ATOM 815 O O . ILE A 1 98 ? 0.653 -18.671 13.945 1.00 89.50 98 ILE A O 1
ATOM 819 N N . LEU A 1 99 ? 0.468 -16.473 13.500 1.00 89.06 99 LEU A N 1
ATOM 820 C CA . LEU A 1 99 ? 0.297 -16.642 12.056 1.00 89.06 99 LEU A CA 1
ATOM 821 C C . LEU A 1 99 ? 1.611 -16.572 11.269 1.00 89.06 99 LEU A C 1
ATOM 823 O O . LEU A 1 99 ? 1.611 -16.936 10.095 1.00 89.06 99 LEU A O 1
ATOM 827 N N . ASN A 1 100 ? 2.715 -16.152 11.898 1.00 87.94 100 ASN A N 1
ATOM 828 C CA . ASN A 1 100 ? 4.015 -15.961 11.249 1.00 87.94 100 ASN A CA 1
ATOM 829 C C . ASN A 1 100 ? 3.921 -15.053 10.006 1.00 87.94 100 ASN A C 1
ATOM 831 O O . ASN A 1 100 ? 4.500 -15.330 8.954 1.00 87.94 100 ASN A O 1
ATOM 835 N N . VAL A 1 101 ? 3.132 -13.985 10.131 1.00 86.06 101 VAL A N 1
ATOM 836 C CA . VAL A 1 101 ? 2.953 -12.934 9.131 1.00 86.06 101 VAL A CA 1
ATOM 837 C C . VAL A 1 101 ? 3.761 -11.724 9.574 1.00 86.06 101 VAL A C 1
ATOM 839 O O . VAL A 1 101 ? 3.508 -11.163 10.638 1.00 86.06 101 VAL A O 1
ATOM 842 N N . GLU A 1 102 ? 4.712 -11.298 8.744 1.00 80.12 102 GLU A N 1
ATOM 843 C CA . GLU A 1 102 ? 5.430 -10.040 8.961 1.00 80.12 102 GLU A CA 1
ATOM 844 C C . GLU A 1 102 ? 4.461 -8.867 8.771 1.00 80.12 102 GLU A C 1
ATOM 846 O O . GLU A 1 102 ? 3.803 -8.775 7.734 1.00 80.12 102 GLU A O 1
ATOM 851 N N . ILE A 1 103 ? 4.364 -7.957 9.744 1.00 72.31 103 ILE A N 1
ATOM 852 C CA . ILE A 1 103 ? 3.433 -6.812 9.690 1.00 72.31 103 ILE A CA 1
ATOM 853 C C . ILE A 1 103 ? 3.658 -5.972 8.426 1.00 72.31 103 ILE A C 1
ATOM 855 O O . ILE A 1 103 ? 2.695 -5.545 7.788 1.00 72.31 103 ILE A O 1
ATOM 859 N N . ASP A 1 104 ? 4.917 -5.804 8.017 1.00 71.62 104 ASP A N 1
ATOM 860 C CA . ASP A 1 104 ? 5.297 -5.064 6.811 1.00 71.62 104 ASP A CA 1
ATOM 861 C C . ASP A 1 104 ? 4.691 -5.662 5.532 1.00 71.62 104 ASP A C 1
ATOM 863 O O . ASP A 1 104 ? 4.470 -4.942 4.560 1.00 71.62 104 ASP A O 1
ATOM 867 N N . SER A 1 105 ? 4.346 -6.954 5.535 1.00 73.00 105 SER A N 1
ATOM 868 C CA . SER A 1 105 ? 3.673 -7.606 4.407 1.00 73.00 105 SER A CA 1
ATOM 869 C C . SER A 1 105 ? 2.183 -7.254 4.289 1.00 73.00 105 SER A C 1
ATOM 871 O O . SER A 1 105 ? 1.595 -7.422 3.219 1.00 73.00 105 SER A O 1
ATOM 873 N N . LEU A 1 106 ? 1.561 -6.762 5.371 1.00 69.56 106 LEU A N 1
ATOM 874 C CA . LEU A 1 106 ? 0.142 -6.379 5.416 1.00 69.56 106 LEU A CA 1
ATOM 875 C C . LEU A 1 106 ? -0.111 -4.961 4.930 1.00 69.56 106 LEU A C 1
ATOM 877 O O . LEU A 1 106 ? -1.241 -4.624 4.575 1.00 69.56 106 LEU A O 1
ATOM 881 N N . ILE A 1 107 ? 0.924 -4.127 4.923 1.00 67.00 107 ILE A N 1
ATOM 882 C CA . ILE A 1 107 ? 0.899 -2.886 4.173 1.00 67.00 107 ILE A CA 1
ATOM 883 C C . ILE A 1 107 ? 1.035 -3.349 2.723 1.00 67.00 107 ILE A C 1
ATOM 885 O O . ILE A 1 107 ? 2.134 -3.763 2.344 1.00 67.00 107 ILE A O 1
ATOM 889 N N . PRO A 1 108 ? -0.032 -3.335 1.886 1.00 54.19 108 PRO A N 1
ATOM 890 C CA . PRO A 1 108 ? 0.196 -3.469 0.460 1.00 54.19 108 PRO A CA 1
ATOM 891 C C . PRO A 1 108 ? 1.221 -2.397 0.171 1.00 54.19 108 PRO A C 1
ATOM 893 O O . PRO A 1 108 ? 0.962 -1.247 0.532 1.00 54.19 108 PRO A O 1
ATOM 896 N N . LEU A 1 109 ? 2.392 -2.773 -0.355 1.00 49.59 109 LEU A N 1
ATOM 897 C CA . LEU A 1 109 ? 3.371 -1.803 -0.810 1.00 49.59 109 LEU A CA 1
ATOM 898 C C . LEU A 1 109 ? 2.554 -0.835 -1.653 1.00 49.59 109 LEU A C 1
ATOM 900 O O . LEU A 1 109 ? 2.160 -1.160 -2.776 1.00 49.59 109 LEU A O 1
ATOM 904 N N . GLN A 1 110 ? 2.209 0.325 -1.084 1.00 44.28 110 GLN A N 1
ATOM 905 C CA . GLN A 1 110 ? 1.800 1.452 -1.873 1.00 44.28 110 GLN A CA 1
ATOM 906 C C . GLN A 1 110 ? 3.050 1.590 -2.697 1.00 44.28 110 GLN A C 1
ATOM 908 O O . GLN A 1 110 ? 4.085 1.958 -2.138 1.00 44.28 110 GLN A O 1
ATOM 913 N N . LYS A 1 111 ? 2.991 1.134 -3.961 1.00 41.97 111 LYS A N 1
ATOM 914 C CA . LYS A 1 111 ? 3.990 1.457 -4.966 1.00 41.97 111 LYS A CA 1
ATOM 915 C C . LYS A 1 111 ? 4.115 2.938 -4.777 1.00 41.97 111 LYS A C 1
ATOM 917 O O . LYS A 1 111 ? 3.174 3.667 -5.097 1.00 41.97 111 LYS A O 1
ATOM 922 N N . SER A 1 112 ? 5.166 3.335 -4.064 1.00 38.56 112 SER A N 1
ATOM 923 C CA . SER A 1 112 ? 5.350 4.709 -3.681 1.00 38.56 112 SER A CA 1
ATOM 924 C C . SER A 1 112 ? 5.308 5.380 -5.024 1.00 38.56 112 SER A C 1
ATOM 926 O O . SER A 1 112 ? 6.122 5.050 -5.894 1.00 38.56 112 SER A O 1
ATOM 928 N N . VAL A 1 113 ? 4.287 6.196 -5.247 1.00 40.34 113 VAL A N 1
ATOM 929 C CA . VAL A 1 113 ? 4.240 7.037 -6.419 1.00 40.34 113 VAL A CA 1
ATOM 930 C C . VAL A 1 113 ? 5.345 8.043 -6.131 1.00 40.34 113 VAL A C 1
ATOM 932 O O . VAL A 1 113 ? 5.124 9.132 -5.621 1.00 40.34 113 VAL A O 1
ATOM 935 N N . ASN A 1 114 ? 6.590 7.614 -6.341 1.00 42.41 114 ASN A N 1
ATOM 936 C CA . ASN A 1 114 ? 7.735 8.468 -6.513 1.00 42.41 114 ASN A CA 1
ATOM 937 C C . ASN A 1 114 ? 7.483 9.092 -7.876 1.00 42.41 114 ASN A C 1
ATOM 939 O O . ASN A 1 114 ? 8.002 8.651 -8.897 1.00 42.41 114 ASN A O 1
ATOM 943 N N . THR A 1 115 ? 6.601 10.091 -7.874 1.00 46.16 115 THR A N 1
ATOM 944 C CA . THR A 1 115 ? 6.099 10.833 -9.033 1.00 46.16 115 THR A CA 1
ATOM 945 C C . THR A 1 115 ? 7.161 11.676 -9.723 1.00 46.16 115 THR A C 1
ATOM 947 O O . THR A 1 115 ? 6.827 12.584 -10.466 1.00 46.16 115 THR A O 1
ATOM 950 N N . GLU A 1 116 ? 8.434 11.361 -9.539 1.00 56.06 116 GLU A N 1
ATOM 951 C CA . GLU A 1 116 ? 9.496 11.803 -10.419 1.00 56.06 116 GLU A CA 1
ATOM 952 C C . GLU A 1 116 ? 10.499 10.662 -10.524 1.00 56.06 116 GLU A C 1
ATOM 954 O O . GLU A 1 116 ? 11.410 10.501 -9.707 1.00 56.06 116 GLU A O 1
ATOM 959 N N . ILE A 1 117 ? 10.343 9.856 -11.574 1.00 63.34 117 ILE A N 1
ATOM 960 C CA . ILE A 1 117 ? 11.466 9.108 -12.117 1.00 63.34 117 ILE A CA 1
ATOM 961 C C . ILE A 1 117 ? 12.563 10.140 -12.414 1.00 63.34 117 ILE A C 1
ATOM 963 O O . ILE A 1 117 ? 12.535 10.864 -13.411 1.00 63.34 117 ILE A O 1
ATOM 967 N N . ASN A 1 118 ? 13.523 10.247 -11.499 1.00 71.44 118 ASN A N 1
ATOM 968 C CA . ASN A 1 118 ? 14.638 11.157 -11.657 1.00 71.44 118 ASN A CA 1
ATOM 969 C C . ASN A 1 118 ? 15.589 10.548 -12.691 1.00 71.44 118 ASN A C 1
ATOM 971 O O . ASN A 1 118 ? 16.388 9.661 -12.386 1.00 71.44 118 ASN A O 1
ATOM 975 N N . ILE A 1 119 ? 15.480 11.041 -13.923 1.00 67.62 119 ILE A N 1
ATOM 976 C CA . ILE A 1 119 ? 16.284 10.638 -15.083 1.00 67.62 119 ILE A CA 1
ATOM 977 C C . ILE A 1 119 ? 17.777 10.597 -14.733 1.00 67.62 119 ILE A C 1
ATOM 979 O O . ILE A 1 119 ? 18.466 9.616 -15.010 1.00 67.62 119 ILE A O 1
ATOM 983 N N . ASN A 1 120 ? 18.263 11.628 -14.035 1.00 70.94 120 ASN A N 1
ATOM 984 C CA . ASN A 1 120 ? 19.664 11.727 -13.635 1.00 70.94 120 ASN A CA 1
ATOM 985 C C . ASN A 1 120 ? 20.046 10.670 -12.594 1.00 70.94 120 ASN A C 1
ATOM 987 O O . ASN A 1 120 ? 21.189 10.215 -12.575 1.00 70.94 120 ASN A O 1
ATOM 991 N N . LYS A 1 121 ? 19.108 10.262 -11.732 1.00 75.81 121 LYS A N 1
ATOM 992 C CA . LYS A 1 121 ? 19.319 9.166 -10.783 1.00 75.81 121 LYS A CA 1
ATOM 993 C C . LYS A 1 121 ? 19.478 7.842 -11.528 1.00 75.81 121 LYS A C 1
ATOM 995 O O . LYS A 1 121 ? 20.454 7.155 -11.264 1.00 75.81 121 LYS A O 1
ATOM 1000 N N . ILE A 1 122 ? 18.605 7.527 -12.490 1.00 77.06 122 ILE A N 1
ATOM 1001 C CA . ILE A 1 122 ? 18.692 6.290 -13.292 1.00 77.06 122 ILE A CA 1
ATOM 1002 C C . ILE A 1 122 ? 20.029 6.191 -14.032 1.00 77.06 122 ILE A C 1
ATOM 1004 O O . ILE A 1 122 ? 20.706 5.168 -13.939 1.00 77.06 122 ILE A O 1
ATOM 1008 N N . ILE A 1 123 ? 20.428 7.264 -14.722 1.00 75.88 123 ILE A N 1
ATOM 1009 C CA . ILE A 1 123 ? 21.687 7.301 -15.481 1.00 75.88 123 ILE A CA 1
ATOM 1010 C C . ILE A 1 123 ? 22.886 7.040 -14.559 1.00 75.88 123 ILE A C 1
ATOM 1012 O O . ILE A 1 123 ? 23.824 6.347 -14.942 1.00 75.88 123 ILE A O 1
ATOM 1016 N N . ARG A 1 124 ? 22.854 7.567 -13.327 1.00 76.94 124 ARG A N 1
ATOM 1017 C CA . ARG A 1 124 ? 23.933 7.378 -12.346 1.00 76.94 124 ARG A CA 1
ATOM 1018 C C . ARG A 1 124 ? 23.977 5.965 -11.772 1.00 76.94 124 ARG A C 1
ATOM 1020 O O . ARG A 1 124 ? 25.068 5.421 -11.614 1.00 76.94 124 ARG A O 1
ATOM 1027 N N . ILE A 1 125 ? 22.822 5.402 -11.418 1.00 77.25 125 ILE A N 1
ATOM 1028 C CA . ILE A 1 125 ? 22.759 4.136 -10.676 1.00 77.25 125 ILE A CA 1
ATOM 1029 C C . ILE A 1 125 ? 22.887 2.907 -11.576 1.00 77.25 125 ILE A C 1
ATOM 1031 O O . ILE A 1 125 ? 23.389 1.892 -11.109 1.00 77.25 125 ILE A O 1
ATOM 1035 N N . HIS A 1 126 ? 22.440 2.970 -12.836 1.00 82.94 126 HIS A N 1
ATOM 1036 C CA . HIS A 1 126 ? 22.323 1.764 -13.651 1.00 82.94 126 HIS A CA 1
ATOM 1037 C C . HIS A 1 126 ? 23.572 1.526 -14.529 1.00 82.94 126 HIS A C 1
ATOM 1039 O O . HIS A 1 126 ? 23.877 2.352 -15.400 1.00 82.94 126 HIS A O 1
ATOM 1045 N N . PRO A 1 127 ? 24.268 0.376 -14.397 1.00 81.06 127 PRO A N 1
ATOM 1046 C CA . PRO A 1 127 ? 25.510 0.084 -15.130 1.00 81.06 127 PRO A CA 1
ATOM 1047 C C . PRO A 1 127 ? 25.373 0.113 -16.658 1.00 81.06 127 PRO A C 1
ATOM 1049 O O . PRO A 1 127 ? 26.337 0.383 -17.377 1.00 81.06 127 PRO A O 1
ATOM 1052 N N . ILE A 1 128 ? 24.167 -0.144 -17.174 1.00 81.38 128 ILE A N 1
ATOM 1053 C CA . ILE A 1 128 ? 23.881 -0.124 -18.618 1.00 81.38 128 ILE A CA 1
ATOM 1054 C C . ILE A 1 128 ? 24.223 1.223 -19.268 1.00 81.38 128 ILE A C 1
ATOM 1056 O O . ILE A 1 128 ? 24.676 1.234 -20.410 1.00 81.38 128 ILE A O 1
ATOM 1060 N N . PHE A 1 129 ? 24.066 2.333 -18.533 1.00 78.25 129 PHE A N 1
ATOM 1061 C CA . PHE A 1 129 ? 24.387 3.680 -19.007 1.00 78.25 129 PHE A CA 1
ATOM 1062 C C . PHE A 1 129 ? 25.847 4.054 -18.739 1.00 78.25 129 PHE A C 1
ATOM 1064 O O . PHE A 1 129 ? 26.431 4.796 -19.515 1.00 78.25 129 PHE A O 1
ATOM 1071 N N . GLN A 1 130 ? 26.486 3.479 -17.715 1.00 73.00 130 GLN A N 1
ATOM 1072 C CA . GLN A 1 130 ? 27.919 3.687 -17.452 1.00 73.00 130 GLN A CA 1
ATOM 1073 C C . GLN A 1 130 ? 28.804 3.142 -18.587 1.00 73.00 130 GLN A C 1
ATOM 1075 O O . GLN A 1 130 ? 29.877 3.673 -18.860 1.00 73.00 130 GLN A O 1
ATOM 1080 N N . ASN A 1 131 ? 28.327 2.101 -19.276 1.00 66.00 131 ASN A N 1
ATOM 1081 C CA . ASN A 1 131 ? 28.982 1.507 -20.443 1.00 66.00 131 ASN A CA 1
ATOM 1082 C C . ASN A 1 131 ? 28.609 2.188 -21.775 1.00 66.00 131 ASN A C 1
ATOM 1084 O O . ASN A 1 131 ? 29.039 1.744 -22.846 1.00 66.00 131 ASN A O 1
ATOM 1088 N N . MET A 1 132 ? 27.784 3.236 -21.735 1.00 69.88 132 MET A N 1
ATOM 1089 C CA . MET A 1 132 ? 27.436 4.062 -22.886 1.00 69.88 132 MET A CA 1
ATOM 1090 C C . MET A 1 132 ? 28.196 5.394 -22.818 1.00 69.88 132 MET A C 1
ATOM 1092 O O . MET A 1 132 ? 28.637 5.842 -21.762 1.00 69.88 132 MET A O 1
ATOM 1096 N N . LYS A 1 133 ? 28.454 6.007 -23.980 1.00 61.94 133 LYS A N 1
ATOM 1097 C CA . LYS A 1 133 ? 29.037 7.352 -24.005 1.00 61.94 133 LYS A CA 1
ATOM 1098 C C . LYS A 1 133 ? 27.933 8.341 -23.654 1.00 61.94 133 LYS A C 1
ATOM 1100 O O . LYS A 1 133 ? 27.046 8.534 -24.493 1.00 61.94 133 LYS A O 1
ATOM 1105 N N . VAL A 1 134 ? 28.088 9.024 -22.515 1.00 60.06 134 VAL A N 1
ATOM 1106 C CA . VAL A 1 134 ? 27.160 10.064 -22.052 1.00 60.06 134 VAL A CA 1
ATOM 1107 C C . VAL A 1 134 ? 26.937 11.103 -23.140 1.00 60.06 134 VAL A C 1
ATOM 1109 O O . VAL A 1 134 ? 27.787 11.943 -23.431 1.00 60.06 134 VAL A O 1
ATOM 1112 N N . THR A 1 135 ? 25.798 10.989 -23.815 1.00 65.00 135 THR A N 1
ATOM 1113 C CA . THR A 1 135 ? 25.420 11.786 -24.985 1.00 65.00 135 THR A CA 1
ATOM 1114 C C . THR A 1 135 ? 23.930 12.095 -24.924 1.00 65.00 135 THR A C 1
ATOM 1116 O O . THR A 1 135 ? 23.170 11.425 -24.230 1.00 65.00 135 THR A O 1
ATOM 1119 N N . LYS A 1 136 ? 23.475 13.082 -25.709 1.00 64.75 136 LYS A N 1
ATOM 1120 C CA . LYS A 1 136 ? 22.047 13.437 -25.845 1.00 64.75 136 LYS A CA 1
ATOM 1121 C C . LYS A 1 136 ? 21.141 12.209 -26.064 1.00 64.75 136 LYS A C 1
ATOM 1123 O O . LYS A 1 136 ? 20.031 12.164 -25.556 1.00 64.75 136 LYS A O 1
ATOM 1128 N N . ALA A 1 137 ? 21.657 11.189 -26.749 1.00 61.19 137 ALA A N 1
ATOM 1129 C CA . ALA A 1 137 ? 20.931 9.970 -27.066 1.00 61.19 137 ALA A CA 1
ATOM 1130 C C . ALA A 1 137 ? 20.626 9.065 -25.851 1.00 61.19 137 ALA A C 1
ATOM 1132 O O . ALA A 1 137 ? 19.787 8.178 -25.988 1.00 61.19 137 ALA A O 1
ATOM 1133 N N . GLU A 1 138 ? 21.286 9.246 -24.703 1.00 67.69 138 GLU A N 1
ATOM 1134 C CA . GLU A 1 138 ? 20.940 8.567 -23.442 1.00 67.69 138 GLU A CA 1
ATOM 1135 C C . GLU A 1 138 ? 19.759 9.248 -22.755 1.00 67.69 138 GLU A C 1
ATOM 1137 O O . GLU A 1 138 ? 18.803 8.574 -22.379 1.00 67.69 138 GLU A O 1
ATOM 1142 N N . ASN A 1 139 ? 19.771 10.584 -22.693 1.00 69.44 139 ASN A N 1
ATOM 1143 C CA . ASN A 1 139 ? 18.635 11.364 -22.198 1.00 69.44 139 ASN A CA 1
ATOM 1144 C C . ASN A 1 139 ? 17.364 11.053 -22.999 1.00 69.44 139 ASN A C 1
ATOM 1146 O O .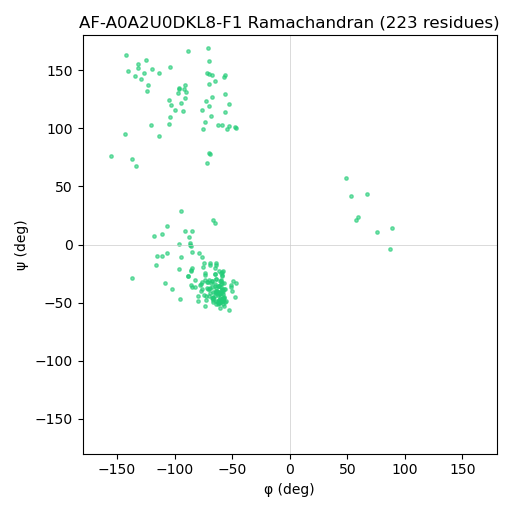 ASN A 1 139 ? 16.293 10.920 -22.412 1.00 69.44 139 ASN A O 1
ATOM 1150 N N . ASP A 1 140 ? 17.496 10.860 -24.316 1.00 79.12 140 ASP A N 1
ATOM 1151 C CA . ASP A 1 140 ? 16.384 10.458 -25.180 1.00 79.12 140 ASP A CA 1
ATOM 1152 C C . ASP A 1 140 ? 15.816 9.084 -24.776 1.00 79.12 140 ASP A C 1
ATOM 1154 O O . ASP A 1 140 ? 14.603 8.925 -24.719 1.00 79.12 140 ASP A O 1
ATOM 1158 N N . VAL A 1 141 ? 16.661 8.092 -24.457 1.00 81.12 141 VAL A N 1
ATOM 1159 C CA . VAL A 1 141 ? 16.201 6.748 -24.043 1.00 81.12 141 VAL A CA 1
ATOM 1160 C C . VAL A 1 141 ? 15.539 6.785 -22.668 1.00 81.12 141 VAL A C 1
ATOM 1162 O O . VAL A 1 141 ? 14.541 6.099 -22.451 1.00 81.12 141 VAL A O 1
ATOM 1165 N N . VAL A 1 142 ? 16.047 7.597 -21.741 1.00 76.94 142 VAL A N 1
ATOM 1166 C CA . VAL A 1 142 ? 15.415 7.712 -20.424 1.00 76.94 142 VAL A CA 1
ATOM 1167 C C . VAL A 1 142 ? 14.086 8.464 -20.509 1.00 76.94 142 VAL A C 1
ATOM 1169 O O . VAL A 1 142 ? 13.114 8.058 -19.878 1.00 76.94 142 VAL A O 1
ATOM 1172 N N . TYR A 1 143 ? 13.991 9.496 -21.350 1.00 81.06 143 TYR A N 1
ATOM 1173 C CA . TYR A 1 143 ? 12.710 10.141 -21.643 1.00 81.06 143 TYR A CA 1
ATOM 1174 C C . TYR A 1 143 ? 11.744 9.189 -22.375 1.00 81.06 143 TYR A C 1
ATOM 1176 O O . TYR A 1 143 ? 10.544 9.200 -22.098 1.00 81.06 143 TYR A O 1
ATOM 1184 N N . GLU A 1 144 ? 12.256 8.300 -23.239 1.00 87.44 144 GLU A N 1
ATOM 1185 C CA . GLU A 1 144 ? 11.467 7.231 -23.865 1.00 87.44 144 GLU A CA 1
ATOM 1186 C C . GLU A 1 144 ? 10.824 6.303 -22.828 1.00 87.44 144 GLU A C 1
ATOM 1188 O O . GLU A 1 144 ? 9.667 5.931 -23.009 1.00 87.44 144 GLU A O 1
ATOM 1193 N N . LEU A 1 145 ? 11.511 5.955 -21.735 1.00 86.25 145 LEU A N 1
ATOM 1194 C CA . LEU A 1 145 ? 10.915 5.145 -20.663 1.00 86.25 145 LEU A CA 1
ATOM 1195 C C . LEU A 1 145 ? 9.662 5.835 -20.092 1.00 86.25 145 LEU A C 1
ATOM 1197 O O . LEU A 1 145 ? 8.599 5.225 -20.019 1.00 86.25 145 LEU A O 1
ATOM 1201 N N . LEU A 1 146 ? 9.720 7.137 -19.807 1.00 81.38 146 LEU A N 1
ATOM 1202 C CA . LEU A 1 146 ? 8.569 7.876 -19.267 1.00 81.38 146 LEU A CA 1
ATOM 1203 C C . LEU A 1 146 ? 7.366 7.875 -20.217 1.00 81.38 146 LEU A C 1
ATOM 1205 O O . LEU A 1 146 ? 6.250 7.534 -19.828 1.00 81.38 146 LEU A O 1
ATOM 1209 N N . VAL A 1 147 ? 7.576 8.223 -21.490 1.00 83.81 147 VAL A N 1
ATOM 1210 C CA . VAL A 1 147 ? 6.470 8.332 -22.464 1.00 83.81 147 VAL A CA 1
ATOM 1211 C C . VAL A 1 147 ? 5.854 6.978 -22.837 1.00 83.81 147 VAL A C 1
ATOM 1213 O O . VAL A 1 147 ? 4.737 6.942 -23.372 1.00 83.81 147 VAL A O 1
ATOM 1216 N N . ASN A 1 148 ? 6.569 5.884 -22.556 1.00 86.81 148 ASN A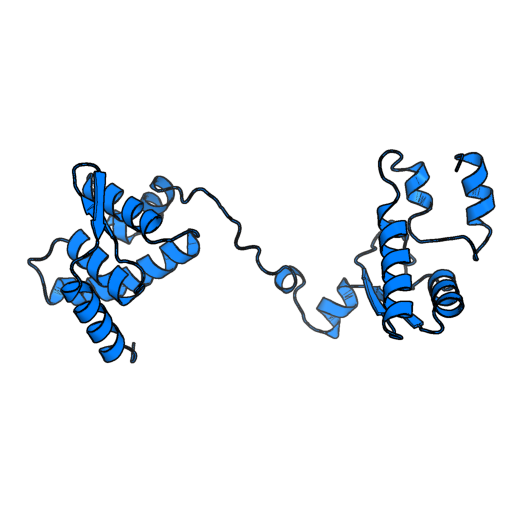 N 1
ATOM 1217 C CA . ASN A 1 148 ? 6.112 4.502 -22.702 1.00 86.81 148 ASN A CA 1
ATOM 1218 C C . ASN A 1 148 ? 5.448 3.939 -21.431 1.00 86.81 148 ASN A C 1
ATOM 1220 O O . ASN A 1 148 ? 5.165 2.746 -21.373 1.00 86.81 148 ASN A O 1
ATOM 1224 N N . GLY A 1 149 ? 5.142 4.791 -20.447 1.00 80.31 149 GLY A N 1
ATOM 1225 C CA . GLY A 1 149 ? 4.287 4.436 -19.315 1.00 80.31 149 GLY A CA 1
ATOM 1226 C C . GLY A 1 149 ? 5.018 3.830 -18.123 1.00 80.31 149 GLY A C 1
ATOM 1227 O O . GLY A 1 149 ? 4.364 3.282 -17.241 1.00 80.31 149 GLY A O 1
ATOM 1228 N N . TYR A 1 150 ? 6.348 3.935 -18.062 1.00 83.44 150 TYR A N 1
ATOM 1229 C CA . TYR A 1 150 ? 7.066 3.626 -16.830 1.00 83.44 150 TYR A CA 1
ATOM 1230 C C . TYR A 1 150 ? 6.755 4.705 -15.794 1.00 83.44 150 TYR A C 1
ATOM 1232 O O . TYR A 1 150 ? 7.042 5.882 -16.010 1.00 83.44 150 TYR A O 1
ATOM 1240 N N . THR A 1 151 ? 6.168 4.296 -14.673 1.00 74.94 151 THR A N 1
ATOM 1241 C CA . THR A 1 151 ? 5.812 5.186 -13.555 1.00 74.94 151 THR A CA 1
ATOM 1242 C C . THR A 1 151 ? 6.588 4.873 -12.278 1.00 74.94 151 THR A C 1
ATOM 1244 O O . THR A 1 151 ? 6.538 5.657 -11.337 1.00 74.94 151 THR A O 1
ATOM 1247 N N . ASP A 1 152 ? 7.310 3.750 -12.242 1.00 77.62 152 ASP A N 1
ATOM 1248 C CA . ASP A 1 152 ? 8.074 3.272 -11.090 1.00 77.62 152 ASP A CA 1
ATOM 1249 C C . ASP A 1 152 ? 9.545 3.062 -11.480 1.00 77.62 152 ASP A C 1
ATOM 1251 O O . ASP A 1 152 ? 9.854 2.435 -12.497 1.00 77.62 152 ASP A O 1
ATOM 1255 N N . ILE A 1 153 ? 10.468 3.581 -10.667 1.00 78.69 153 ILE A N 1
ATOM 1256 C CA . ILE A 1 153 ? 11.910 3.404 -10.883 1.00 78.69 153 ILE A CA 1
ATOM 1257 C C . ILE A 1 153 ? 12.334 1.933 -10.778 1.00 78.69 153 ILE A C 1
ATOM 1259 O O . ILE A 1 153 ? 13.278 1.528 -11.447 1.00 78.69 153 ILE A O 1
ATOM 1263 N N . SER A 1 154 ? 11.638 1.135 -9.973 1.00 80.12 154 SER A N 1
ATOM 1264 C CA . SER A 1 154 ? 11.908 -0.292 -9.793 1.00 80.12 154 SER A CA 1
ATOM 1265 C C . SER A 1 154 ? 11.553 -1.062 -11.062 1.00 80.12 154 SER A C 1
ATOM 1267 O O . SER A 1 154 ? 12.341 -1.894 -11.506 1.00 80.12 154 SER A O 1
ATOM 1269 N N . ASP A 1 155 ? 10.426 -0.716 -11.698 1.00 83.44 155 ASP A N 1
ATOM 1270 C CA . ASP A 1 155 ? 10.024 -1.289 -12.990 1.00 83.44 155 ASP A CA 1
ATOM 1271 C C . ASP A 1 155 ? 11.052 -0.915 -14.077 1.00 83.44 155 ASP A C 1
ATOM 1273 O O . ASP A 1 155 ? 11.453 -1.754 -14.882 1.00 83.44 155 ASP A O 1
ATOM 1277 N N . VAL A 1 156 ? 11.549 0.331 -14.057 1.00 84.25 156 VAL A N 1
ATOM 1278 C CA . VAL A 1 156 ? 12.625 0.778 -14.956 1.00 84.25 156 VAL A CA 1
ATOM 1279 C C . VAL A 1 156 ? 13.911 -0.020 -14.740 1.00 84.25 156 VAL A C 1
ATOM 1281 O O . VAL A 1 156 ? 14.486 -0.504 -15.710 1.00 84.25 156 VAL A O 1
ATOM 1284 N N . ILE A 1 157 ? 14.382 -0.147 -13.496 1.00 84.50 157 ILE A N 1
ATOM 1285 C CA . ILE A 1 157 ? 15.620 -0.874 -13.183 1.00 84.50 157 ILE A CA 1
ATOM 1286 C C . ILE A 1 157 ? 15.485 -2.342 -13.596 1.00 84.50 157 ILE A C 1
ATOM 1288 O O . ILE A 1 157 ? 16.342 -2.838 -14.318 1.00 84.50 157 ILE A O 1
ATOM 1292 N N . SER A 1 158 ? 14.378 -3.003 -13.240 1.00 87.56 158 SER A N 1
ATOM 1293 C CA . SER A 1 158 ? 14.147 -4.411 -13.588 1.00 87.56 158 SER A CA 1
ATOM 1294 C C . SER A 1 158 ? 14.197 -4.658 -15.098 1.00 87.56 158 SER A C 1
ATOM 1296 O O . SER A 1 158 ? 14.839 -5.606 -15.558 1.00 87.56 158 SER A O 1
ATOM 1298 N N . ASP A 1 159 ? 13.554 -3.798 -15.889 1.00 89.81 159 ASP A N 1
ATOM 1299 C CA . ASP A 1 159 ? 13.547 -3.944 -17.344 1.00 89.81 159 ASP A CA 1
ATOM 1300 C C . ASP A 1 159 ? 14.891 -3.575 -17.980 1.00 89.81 159 ASP A C 1
ATOM 1302 O O . ASP A 1 159 ? 15.260 -4.150 -19.006 1.00 89.81 159 ASP A O 1
ATOM 1306 N N . LEU A 1 160 ? 15.649 -2.649 -17.390 1.00 88.38 160 LEU A N 1
ATOM 1307 C CA . LEU A 1 160 ? 17.005 -2.334 -17.837 1.00 88.38 160 LEU A CA 1
ATOM 1308 C C . LEU A 1 160 ? 17.992 -3.467 -17.523 1.00 88.38 160 LEU A C 1
ATOM 1310 O O . LEU A 1 160 ? 18.831 -3.765 -18.374 1.00 88.38 160 LEU A O 1
ATOM 1314 N N . ASP A 1 161 ? 17.873 -4.135 -16.376 1.00 87.75 161 ASP A N 1
ATOM 1315 C CA . ASP A 1 161 ? 18.693 -5.301 -16.022 1.00 87.75 161 ASP A CA 1
ATOM 1316 C C . ASP A 1 161 ? 18.453 -6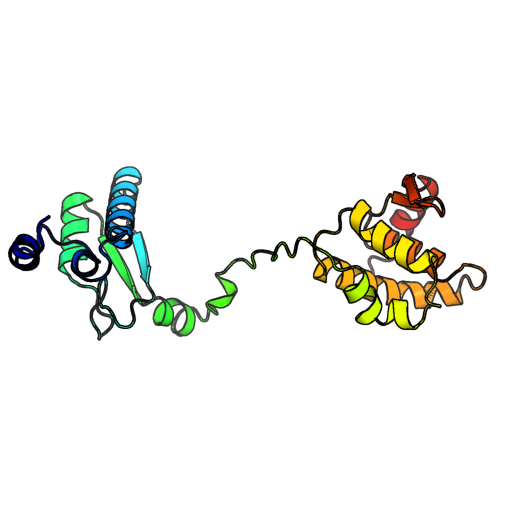.454 -17.003 1.00 87.75 161 ASP A C 1
ATOM 1318 O O . ASP A 1 161 ? 19.390 -6.925 -17.654 1.00 87.75 161 ASP A O 1
ATOM 1322 N N . LYS A 1 162 ? 17.184 -6.817 -17.229 1.00 88.06 162 LYS A N 1
ATOM 1323 C CA . LYS A 1 162 ? 16.804 -7.805 -18.256 1.00 88.06 162 LYS A CA 1
ATOM 1324 C C . LYS A 1 162 ? 17.280 -7.381 -19.645 1.00 88.06 162 LYS A C 1
ATOM 1326 O O . LYS A 1 162 ? 17.753 -8.196 -20.438 1.00 88.06 162 LYS A O 1
ATOM 1331 N N . SER A 1 163 ? 17.183 -6.086 -19.960 1.00 86.88 163 SER A N 1
ATOM 1332 C CA . SER A 1 163 ? 17.641 -5.569 -21.250 1.00 86.88 163 SER A CA 1
ATOM 1333 C C . SER A 1 163 ? 19.141 -5.742 -21.412 1.00 86.88 163 SER A C 1
ATOM 1335 O O . SER A 1 163 ? 19.589 -6.037 -22.515 1.00 86.88 163 SER A O 1
ATOM 1337 N N . ASN A 1 164 ? 19.923 -5.574 -20.346 1.00 85.94 164 ASN A N 1
ATOM 1338 C CA . ASN A 1 164 ? 21.370 -5.721 -20.391 1.00 85.94 164 ASN A CA 1
ATOM 1339 C C . ASN A 1 164 ? 21.782 -7.144 -20.797 1.00 85.94 164 ASN A C 1
ATOM 1341 O O . ASN A 1 164 ? 22.668 -7.293 -21.638 1.00 85.94 164 ASN A O 1
ATOM 1345 N N . GLU A 1 165 ? 21.111 -8.175 -20.280 1.00 84.06 165 GLU A N 1
ATOM 1346 C CA . GLU A 1 165 ? 21.355 -9.573 -20.665 1.00 84.06 165 GLU A CA 1
ATOM 1347 C C . GLU A 1 165 ? 21.103 -9.793 -22.163 1.00 84.06 165 GLU A C 1
ATOM 1349 O O . GLU A 1 165 ? 21.981 -10.264 -22.893 1.00 84.06 165 GLU A O 1
ATOM 1354 N N . ILE A 1 166 ? 19.946 -9.335 -22.655 1.00 86.19 166 ILE A N 1
ATOM 1355 C CA . ILE A 1 166 ? 19.590 -9.394 -24.079 1.00 86.19 166 ILE A CA 1
ATOM 1356 C C . ILE A 1 166 ? 20.604 -8.603 -24.918 1.00 86.19 166 ILE A C 1
ATOM 1358 O O . ILE A 1 166 ? 21.052 -9.055 -25.971 1.00 86.19 166 ILE A O 1
ATOM 1362 N N . MET A 1 167 ? 21.024 -7.425 -24.456 1.00 86.62 167 MET A N 1
ATOM 1363 C CA . MET A 1 167 ? 21.986 -6.589 -25.170 1.00 86.62 167 MET A CA 1
ATOM 1364 C C . MET A 1 167 ? 23.330 -7.284 -25.392 1.00 86.62 167 MET A C 1
ATOM 1366 O O . MET A 1 167 ? 23.931 -7.068 -26.445 1.00 86.62 167 MET A O 1
ATOM 1370 N N . GLN A 1 168 ? 23.813 -8.092 -24.443 1.00 83.19 168 GLN A N 1
ATOM 1371 C CA . GLN A 1 168 ? 25.067 -8.834 -24.619 1.00 83.19 168 GLN A CA 1
ATOM 1372 C C . GLN A 1 168 ? 24.960 -9.857 -25.756 1.00 83.19 168 GLN A C 1
ATOM 1374 O O . GLN A 1 168 ? 25.876 -9.964 -26.573 1.00 83.19 168 GLN A O 1
ATOM 1379 N N . ILE A 1 169 ? 23.813 -10.535 -25.869 1.00 83.62 169 ILE A N 1
ATOM 1380 C CA . ILE A 1 169 ? 23.526 -11.479 -26.959 1.00 83.62 169 ILE A CA 1
ATOM 1381 C C . ILE A 1 169 ? 23.497 -10.734 -28.301 1.00 83.62 169 ILE A C 1
ATOM 1383 O O . ILE A 1 169 ? 24.225 -11.075 -29.233 1.00 83.62 169 ILE A O 1
ATOM 1387 N N . PHE A 1 170 ? 22.726 -9.648 -28.386 1.00 83.56 170 PHE A N 1
ATOM 1388 C CA . PHE A 1 170 ? 22.551 -8.910 -29.640 1.00 83.56 170 PHE A CA 1
ATOM 1389 C C . PHE A 1 170 ? 23.800 -8.149 -30.092 1.00 83.56 170 PHE A C 1
ATOM 1391 O O . PHE A 1 170 ? 24.000 -7.986 -31.292 1.00 83.56 170 PHE A O 1
ATOM 1398 N N . LYS A 1 171 ? 24.655 -7.675 -29.177 1.00 83.81 171 LYS A N 1
ATOM 1399 C CA . LYS A 1 171 ? 25.920 -7.018 -29.552 1.00 83.81 171 LYS A CA 1
ATOM 1400 C C . LYS A 1 171 ? 26.856 -7.961 -30.302 1.00 83.81 171 LYS A C 1
ATOM 1402 O O . LYS A 1 171 ? 27.548 -7.513 -31.214 1.00 83.81 171 LYS A O 1
ATOM 1407 N N . ARG A 1 172 ? 26.869 -9.243 -29.927 1.00 82.12 172 ARG A N 1
ATOM 1408 C CA . ARG A 1 172 ? 27.648 -10.276 -30.617 1.00 82.12 172 ARG A CA 1
ATOM 1409 C C . ARG A 1 172 ? 27.115 -10.511 -32.029 1.00 82.12 172 ARG A C 1
ATOM 1411 O O . ARG A 1 172 ? 27.896 -10.558 -32.974 1.00 82.12 172 ARG A O 1
ATOM 1418 N N . ASP A 1 173 ? 25.797 -10.615 -32.160 1.00 81.12 173 ASP A N 1
ATOM 1419 C CA . ASP A 1 173 ? 25.158 -11.039 -33.408 1.00 81.12 173 ASP A CA 1
ATOM 1420 C C . ASP A 1 173 ? 24.934 -9.862 -34.387 1.00 81.12 173 ASP A C 1
ATOM 1422 O O . ASP A 1 173 ? 24.847 -10.056 -35.599 1.00 81.12 173 ASP A O 1
ATOM 1426 N N . PHE A 1 174 ? 24.904 -8.619 -33.885 1.00 83.62 174 PHE A N 1
ATOM 1427 C CA . PHE A 1 174 ? 24.666 -7.399 -34.666 1.00 83.62 174 PHE A CA 1
ATOM 1428 C C . PHE A 1 174 ? 25.661 -6.267 -34.331 1.00 83.62 174 PHE A C 1
ATOM 1430 O O . PHE A 1 174 ? 25.259 -5.206 -33.839 1.00 83.62 174 PHE A O 1
ATOM 1437 N N . PRO A 1 175 ? 26.958 -6.419 -34.663 1.00 81.38 175 PRO A N 1
ATOM 1438 C CA . PRO A 1 175 ? 28.006 -5.469 -34.269 1.00 81.38 175 PRO A CA 1
ATOM 1439 C C . PRO A 1 175 ? 27.852 -4.064 -34.882 1.00 81.38 175 PRO A C 1
ATOM 1441 O O . PRO A 1 175 ? 28.393 -3.094 -34.359 1.00 81.38 175 PRO A O 1
ATOM 1444 N N . ASN A 1 176 ? 27.092 -3.932 -35.975 1.00 86.56 176 ASN A N 1
ATOM 1445 C CA . ASN A 1 176 ? 26.881 -2.659 -36.676 1.00 86.56 176 ASN A CA 1
ATOM 1446 C C . ASN A 1 176 ? 25.746 -1.803 -36.081 1.00 86.56 176 ASN A C 1
ATOM 1448 O O . ASN A 1 176 ? 25.532 -0.672 -36.521 1.00 86.56 176 ASN A O 1
ATOM 1452 N N . ILE A 1 177 ? 24.984 -2.322 -35.111 1.00 85.06 177 ILE A N 1
ATOM 1453 C CA . ILE A 1 177 ? 23.886 -1.582 -34.482 1.00 85.06 177 ILE A CA 1
ATOM 1454 C C . ILE A 1 177 ? 24.424 -0.812 -33.272 1.00 85.06 177 ILE A C 1
ATOM 1456 O O . ILE A 1 177 ? 25.088 -1.362 -32.401 1.00 85.06 177 ILE A O 1
ATOM 1460 N N . SER A 1 178 ? 24.090 0.478 -33.184 1.00 85.75 178 SER A N 1
ATOM 1461 C CA . SER A 1 178 ? 24.431 1.298 -32.012 1.00 85.75 178 SER A CA 1
ATOM 1462 C C . SER A 1 178 ? 23.891 0.700 -30.705 1.00 85.75 178 SER A C 1
ATOM 1464 O O . SER A 1 178 ? 22.763 0.202 -30.683 1.00 85.75 178 SER A O 1
ATOM 1466 N N . SER A 1 179 ? 24.622 0.857 -29.596 1.00 83.19 179 SER A N 1
ATOM 1467 C CA . SER A 1 179 ? 24.187 0.412 -28.260 1.00 83.19 179 SER A CA 1
ATOM 1468 C C . SER A 1 179 ? 22.771 0.880 -27.900 1.00 83.19 179 SER A C 1
ATOM 1470 O O . SER A 1 179 ? 21.984 0.090 -27.393 1.00 83.19 179 SER A O 1
ATOM 1472 N N . ASN A 1 180 ? 22.400 2.120 -28.244 1.00 85.12 180 ASN A N 1
ATOM 1473 C CA . ASN A 1 180 ? 21.058 2.656 -27.974 1.00 85.12 180 ASN A CA 1
ATOM 1474 C C . ASN A 1 180 ? 19.992 1.996 -28.860 1.00 85.12 180 ASN A C 1
ATOM 1476 O O . ASN A 1 180 ? 18.840 1.861 -28.461 1.00 85.12 180 ASN A O 1
ATOM 1480 N N . GLY A 1 181 ? 20.356 1.602 -30.082 1.00 86.25 181 GLY A N 1
ATOM 1481 C CA . GLY A 1 181 ? 19.488 0.825 -30.966 1.00 86.25 181 GLY A CA 1
ATOM 1482 C C . GLY A 1 181 ? 19.201 -0.562 -30.398 1.00 86.25 181 GLY A C 1
ATOM 1483 O O . GLY A 1 181 ? 18.042 -0.972 -30.380 1.00 86.25 181 GLY A O 1
ATOM 1484 N N . ILE A 1 182 ? 20.236 -1.233 -29.883 1.00 87.69 182 ILE A N 1
ATOM 1485 C CA . ILE A 1 182 ? 20.112 -2.550 -29.249 1.00 87.69 182 ILE A CA 1
ATOM 1486 C C . ILE A 1 182 ? 19.304 -2.444 -27.949 1.00 87.69 182 ILE A C 1
ATOM 1488 O O . ILE A 1 182 ? 18.358 -3.203 -27.779 1.00 87.69 182 ILE A O 1
ATOM 1492 N N . LEU A 1 183 ? 19.590 -1.460 -27.088 1.00 89.12 183 LEU A N 1
ATOM 1493 C CA . LEU A 1 183 ? 18.835 -1.223 -25.851 1.00 89.12 183 LEU A CA 1
ATOM 1494 C C . LEU A 1 183 ? 17.341 -1.022 -26.124 1.00 89.12 183 LEU A C 1
ATOM 1496 O O . LEU A 1 183 ? 16.503 -1.702 -25.546 1.00 89.12 183 LEU A O 1
ATOM 1500 N N . ARG A 1 184 ? 16.993 -0.143 -27.070 1.00 90.50 184 ARG A N 1
ATOM 1501 C CA . ARG A 1 184 ? 15.592 0.069 -27.465 1.00 90.50 184 ARG A CA 1
ATOM 1502 C C . ARG A 1 184 ? 14.934 -1.198 -28.007 1.00 90.50 184 ARG A C 1
ATOM 1504 O O . ARG A 1 184 ? 13.720 -1.327 -27.930 1.00 90.50 184 ARG A O 1
ATOM 1511 N N . TYR A 1 185 ? 15.689 -2.083 -28.653 1.00 90.06 185 TYR A N 1
ATOM 1512 C CA . TYR A 1 185 ? 15.150 -3.349 -29.144 1.00 90.06 185 TYR A CA 1
ATOM 1513 C C . TYR A 1 185 ? 14.930 -4.342 -27.996 1.00 90.06 185 TYR A C 1
ATOM 1515 O O . TYR A 1 185 ? 13.856 -4.927 -27.915 1.00 90.06 185 TYR A O 1
ATOM 1523 N N . ALA A 1 186 ? 15.882 -4.445 -27.066 1.00 89.94 186 ALA A N 1
ATOM 1524 C CA . ALA A 1 186 ? 15.761 -5.250 -25.854 1.00 89.94 186 ALA A CA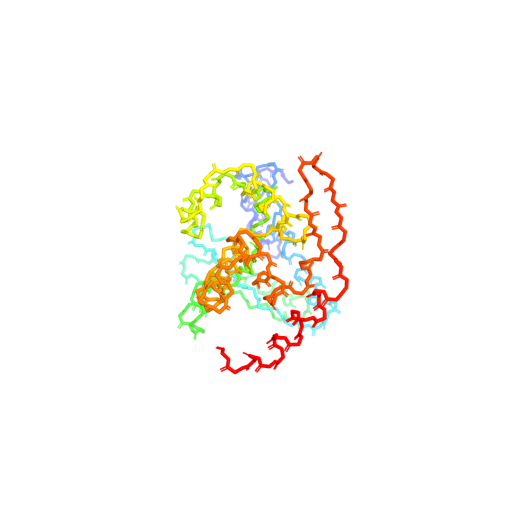 1
ATOM 1525 C C . ALA A 1 186 ? 14.558 -4.819 -24.995 1.00 89.94 186 ALA A C 1
ATOM 1527 O O . ALA A 1 186 ? 13.715 -5.648 -24.659 1.00 89.94 186 ALA A O 1
ATOM 1528 N N . LEU A 1 187 ? 14.395 -3.512 -24.764 1.00 91.38 187 LEU A N 1
ATOM 1529 C CA . LEU A 1 187 ? 13.249 -2.962 -24.032 1.00 91.38 187 LEU A CA 1
ATOM 1530 C C . LEU A 1 187 ? 11.903 -3.303 -24.688 1.00 91.38 187 LEU A C 1
ATOM 1532 O O . LEU A 1 187 ? 10.931 -3.531 -23.981 1.00 91.38 187 LEU A O 1
ATOM 1536 N N . ARG A 1 188 ? 11.833 -3.403 -26.024 1.00 92.25 188 ARG A N 1
ATOM 1537 C CA . ARG A 1 188 ? 10.606 -3.820 -26.737 1.00 92.25 188 ARG A CA 1
ATOM 1538 C C . ARG A 1 188 ? 10.279 -5.295 -26.569 1.00 92.25 188 ARG A C 1
ATOM 1540 O O . ARG A 1 188 ? 9.108 -5.654 -26.606 1.00 92.25 188 ARG A O 1
ATOM 1547 N N . ILE A 1 189 ? 11.296 -6.144 -26.444 1.00 89.50 189 ILE A N 1
ATOM 1548 C CA . ILE A 1 189 ? 11.106 -7.575 -26.181 1.00 89.50 189 ILE A CA 1
ATOM 1549 C C . ILE A 1 189 ? 10.508 -7.745 -24.777 1.00 89.50 189 ILE A C 1
ATOM 1551 O O . ILE A 1 189 ? 9.519 -8.456 -24.596 1.00 89.50 189 ILE A O 1
ATOM 1555 N N . ILE A 1 190 ? 11.077 -7.037 -23.798 1.00 89.06 190 ILE A N 1
ATOM 1556 C CA . ILE A 1 190 ? 10.694 -7.132 -22.384 1.00 89.06 190 ILE A CA 1
ATOM 1557 C C . ILE A 1 190 ? 9.338 -6.468 -22.128 1.00 89.06 190 ILE A C 1
ATOM 1559 O O . ILE A 1 190 ? 8.440 -7.084 -21.547 1.00 89.06 190 ILE A O 1
ATOM 1563 N N . ASN A 1 191 ? 9.151 -5.250 -22.632 1.00 88.94 191 ASN A N 1
ATOM 1564 C CA . ASN A 1 191 ? 7.939 -4.468 -22.460 1.00 88.94 191 ASN A CA 1
ATOM 1565 C C . ASN A 1 191 ? 7.305 -4.135 -23.816 1.00 88.94 191 ASN A C 1
ATOM 1567 O O . ASN A 1 191 ? 7.714 -3.210 -24.520 1.00 88.94 191 ASN A O 1
ATOM 1571 N N . LEU A 1 192 ? 6.234 -4.858 -24.156 1.00 85.94 192 LEU A N 1
ATOM 1572 C CA . LEU A 1 192 ? 5.484 -4.654 -25.400 1.00 85.94 192 LEU A CA 1
ATOM 1573 C C . LEU A 1 192 ? 4.798 -3.277 -25.476 1.00 85.94 192 LEU A C 1
ATOM 1575 O O . LEU A 1 192 ? 4.440 -2.841 -26.569 1.00 85.94 192 LEU A O 1
ATOM 1579 N N . ASN A 1 193 ? 4.663 -2.566 -24.350 1.00 87.69 193 ASN A N 1
ATOM 1580 C CA . ASN A 1 193 ? 4.155 -1.194 -24.326 1.00 87.69 193 ASN A CA 1
ATOM 1581 C C . ASN A 1 193 ? 5.216 -0.157 -24.739 1.00 87.69 193 ASN A C 1
ATOM 1583 O O . ASN A 1 193 ? 4.865 1.004 -24.961 1.00 87.69 193 ASN A O 1
ATOM 1587 N N . TYR A 1 194 ? 6.484 -0.561 -24.919 1.00 91.12 194 TYR A N 1
ATOM 1588 C CA . TYR A 1 194 ? 7.572 0.288 -25.417 1.00 91.12 194 TYR A CA 1
ATOM 1589 C C . TYR A 1 194 ? 7.415 0.600 -26.921 1.00 91.12 194 TYR A C 1
ATOM 1591 O O . TYR A 1 194 ? 8.142 0.129 -27.799 1.00 91.12 194 TYR A O 1
ATOM 1599 N N . THR A 1 195 ? 6.413 1.406 -27.242 1.00 92.62 195 THR A N 1
ATOM 1600 C CA . THR A 1 195 ? 5.916 1.678 -28.596 1.00 92.62 195 THR A CA 1
ATOM 1601 C C . THR A 1 195 ? 6.284 3.058 -29.125 1.00 92.62 195 THR A C 1
ATOM 1603 O O . THR A 1 195 ? 6.084 3.325 -30.308 1.00 92.62 195 THR A O 1
ATOM 1606 N N . LYS A 1 196 ? 6.862 3.930 -28.299 1.00 92.06 196 LYS A N 1
ATOM 1607 C CA . LYS A 1 196 ? 7.232 5.304 -28.650 1.00 92.06 196 LYS A CA 1
ATOM 1608 C C . LYS A 1 196 ? 8.742 5.500 -28.649 1.00 92.06 196 LYS A C 1
ATOM 1610 O O . LYS A 1 196 ? 9.462 4.885 -27.866 1.00 92.06 196 LYS A O 1
ATOM 1615 N N . LYS A 1 197 ? 9.215 6.376 -29.534 1.00 91.00 197 LYS A N 1
ATOM 1616 C CA . LYS A 1 197 ? 10.615 6.788 -29.670 1.00 91.00 197 LYS A CA 1
ATOM 1617 C C . LYS A 1 197 ? 10.703 8.312 -29.677 1.00 91.00 197 LYS A C 1
ATOM 1619 O O . LYS A 1 197 ? 9.869 8.962 -30.302 1.00 91.00 197 LYS A O 1
ATOM 1624 N N . VAL A 1 198 ? 11.742 8.859 -29.058 1.00 86.19 198 VAL A N 1
ATOM 1625 C CA . VAL A 1 198 ? 12.035 10.294 -29.030 1.00 86.19 198 VAL A CA 1
ATOM 1626 C C . VAL A 1 198 ? 13.069 10.606 -30.116 1.00 86.19 198 VAL A C 1
ATOM 1628 O O . VAL A 1 198 ? 14.079 9.910 -30.277 1.00 86.19 198 VAL A O 1
ATOM 1631 N N . LEU A 1 199 ? 12.783 11.615 -30.936 1.00 83.25 199 LEU A N 1
ATOM 1632 C CA . LEU A 1 199 ? 13.677 12.109 -31.980 1.00 83.25 199 LEU A CA 1
ATOM 1633 C C . LEU A 1 199 ? 14.617 13.189 -31.433 1.00 83.25 199 LEU A C 1
ATOM 1635 O O . LEU A 1 199 ? 14.415 13.747 -30.360 1.00 83.25 199 LEU A O 1
ATOM 1639 N N . LYS A 1 200 ? 15.664 13.518 -32.200 1.00 80.06 200 LYS A N 1
ATOM 1640 C CA . LYS A 1 200 ? 16.689 14.496 -31.788 1.00 80.06 200 LYS A CA 1
ATOM 1641 C C . LYS A 1 200 ? 16.138 15.906 -31.545 1.00 80.06 200 LYS A C 1
ATOM 1643 O O . LYS A 1 200 ? 16.801 16.691 -30.865 1.00 80.06 200 LYS A O 1
ATOM 1648 N N . ASP A 1 201 ? 14.996 16.230 -32.142 1.00 79.81 201 ASP A N 1
ATOM 1649 C CA . ASP A 1 201 ? 14.266 17.489 -31.973 1.00 79.81 201 ASP A CA 1
ATOM 1650 C C . ASP A 1 201 ? 13.300 17.468 -30.772 1.00 79.81 201 ASP A C 1
ATOM 1652 O O . ASP A 1 201 ? 12.656 18.472 -30.494 1.00 79.81 201 ASP A O 1
ATOM 1656 N N . GLY A 1 202 ? 13.227 16.348 -30.042 1.00 77.94 202 GLY A N 1
ATOM 1657 C CA . GLY A 1 202 ? 12.341 16.146 -28.896 1.00 77.94 202 GLY A CA 1
ATOM 1658 C C . GLY A 1 202 ? 10.948 15.628 -29.260 1.00 77.94 202 GLY A C 1
ATOM 1659 O O . GLY A 1 202 ? 10.164 15.332 -28.361 1.00 77.94 202 GLY A O 1
ATOM 1660 N N . SER A 1 203 ? 10.623 15.481 -30.548 1.00 81.06 203 SER A N 1
ATOM 1661 C CA . SER A 1 203 ? 9.327 14.942 -30.961 1.00 81.06 203 SER A CA 1
ATOM 1662 C C . SER A 1 203 ? 9.208 13.447 -30.647 1.00 81.06 203 SER A C 1
ATOM 1664 O O . SER A 1 203 ? 10.185 12.694 -30.693 1.00 81.06 203 SER A O 1
ATOM 1666 N N . VAL A 1 204 ? 7.992 13.008 -30.317 1.00 87.12 204 VAL A N 1
ATOM 1667 C CA . VAL A 1 204 ? 7.687 11.612 -29.984 1.00 87.12 204 VAL A CA 1
ATOM 1668 C C . VAL A 1 204 ? 6.957 10.971 -31.156 1.00 87.12 204 VAL A C 1
ATOM 1670 O O . VAL A 1 204 ? 5.911 11.457 -31.582 1.00 87.12 204 VAL A O 1
ATOM 1673 N N . ILE A 1 205 ? 7.494 9.864 -31.663 1.00 90.62 205 ILE A N 1
ATOM 1674 C CA . ILE A 1 205 ? 6.896 9.095 -32.757 1.00 90.62 205 ILE A CA 1
ATOM 1675 C C . ILE A 1 205 ? 6.573 7.671 -32.317 1.00 90.62 205 ILE A C 1
ATOM 1677 O O . ILE A 1 205 ? 7.271 7.092 -31.482 1.00 90.62 205 ILE A O 1
ATOM 1681 N N . ASN A 1 206 ? 5.554 7.074 -32.933 1.00 92.94 206 ASN A N 1
ATOM 1682 C CA . ASN A 1 206 ? 5.315 5.643 -32.798 1.00 92.94 206 ASN A CA 1
ATOM 1683 C C . ASN A 1 206 ? 6.403 4.860 -33.542 1.00 92.94 206 ASN A C 1
ATOM 1685 O O . ASN A 1 206 ? 6.811 5.200 -34.656 1.00 92.94 206 ASN A O 1
ATOM 1689 N N . VAL A 1 207 ? 6.878 3.793 -32.913 1.00 91.25 207 VAL A N 1
ATOM 1690 C CA . VAL A 1 207 ? 7.796 2.829 -33.509 1.00 91.25 207 VAL A CA 1
ATOM 1691 C C . VAL A 1 207 ? 7.082 2.128 -34.664 1.00 91.25 207 VAL A C 1
ATOM 1693 O O . VAL A 1 207 ? 5.898 1.810 -34.582 1.00 91.25 207 VAL A O 1
ATOM 1696 N N . ASN A 1 208 ? 7.808 1.874 -35.756 1.00 90.56 208 ASN A N 1
ATOM 1697 C CA . ASN A 1 208 ? 7.255 1.160 -36.904 1.00 90.56 208 ASN A CA 1
ATOM 1698 C C . ASN A 1 208 ? 6.709 -0.220 -36.462 1.00 90.56 208 ASN A C 1
ATOM 1700 O O . ASN A 1 208 ? 7.467 -0.973 -35.838 1.00 90.56 208 ASN A O 1
ATOM 1704 N N . PRO A 1 209 ? 5.458 -0.580 -36.819 1.00 90.50 209 PRO A N 1
ATOM 1705 C CA . PRO A 1 209 ? 4.828 -1.840 -36.418 1.00 90.50 209 PRO A CA 1
ATOM 1706 C C . PRO A 1 209 ? 5.674 -3.084 -36.702 1.00 90.50 209 PRO A C 1
ATOM 1708 O O . PRO A 1 209 ? 5.721 -3.990 -35.876 1.00 90.50 209 PRO A O 1
ATOM 1711 N N . LYS A 1 210 ? 6.448 -3.092 -37.798 1.00 89.44 210 LYS A N 1
ATOM 1712 C CA . LYS A 1 210 ? 7.337 -4.214 -38.144 1.00 89.44 210 LYS A CA 1
ATOM 1713 C C . LYS A 1 210 ? 8.391 -4.500 -37.070 1.00 89.44 210 LYS A C 1
ATOM 1715 O O . LYS A 1 210 ? 8.817 -5.641 -36.921 1.00 89.44 210 LYS A O 1
ATOM 1720 N N . TYR A 1 211 ? 8.852 -3.484 -36.337 1.00 86.75 211 TYR A N 1
ATOM 1721 C CA . TYR A 1 211 ? 9.796 -3.692 -35.233 1.00 86.75 211 TYR A CA 1
ATOM 1722 C C . TYR A 1 211 ? 9.109 -4.248 -33.987 1.00 86.75 211 TYR A C 1
ATOM 1724 O O . TYR A 1 211 ? 9.737 -5.009 -33.257 1.00 86.75 211 TYR A O 1
ATOM 1732 N N . LEU A 1 212 ? 7.844 -3.886 -33.755 1.00 88.44 212 LEU A N 1
ATOM 1733 C CA . LEU A 1 212 ? 7.052 -4.413 -32.644 1.00 88.44 212 LEU A CA 1
ATOM 1734 C C . LEU A 1 212 ? 6.706 -5.885 -32.880 1.00 88.44 212 LEU A C 1
ATOM 1736 O O . LEU A 1 212 ? 6.901 -6.700 -31.986 1.00 88.44 212 LEU A O 1
ATOM 1740 N N . GLU A 1 213 ? 6.295 -6.241 -34.100 1.00 89.94 213 GLU A N 1
ATOM 1741 C CA . GLU A 1 213 ? 6.056 -7.637 -34.486 1.00 89.94 213 GLU A CA 1
ATOM 1742 C C . GLU A 1 213 ? 7.312 -8.489 -34.305 1.00 89.94 213 GLU A C 1
ATOM 1744 O O . GLU A 1 213 ? 7.260 -9.528 -33.659 1.00 89.94 213 GLU A O 1
ATOM 1749 N N . ARG A 1 214 ? 8.470 -8.018 -34.787 1.00 87.25 214 ARG A N 1
ATOM 1750 C CA . ARG A 1 214 ? 9.741 -8.737 -34.607 1.00 87.25 214 ARG A CA 1
ATOM 1751 C C . ARG A 1 214 ? 10.128 -8.912 -33.140 1.00 87.25 214 ARG A C 1
ATOM 1753 O O . ARG A 1 214 ? 10.607 -9.982 -32.774 1.00 87.25 214 ARG A O 1
ATOM 1760 N N . ALA A 1 215 ? 9.929 -7.887 -32.310 1.00 87.44 215 ALA A N 1
ATOM 1761 C CA . ALA A 1 215 ? 10.198 -7.979 -30.877 1.00 87.44 215 ALA A CA 1
ATOM 1762 C C . ALA A 1 215 ? 9.266 -8.992 -30.194 1.00 87.44 215 ALA A C 1
ATOM 1764 O O . ALA A 1 215 ? 9.730 -9.796 -29.389 1.00 87.44 215 ALA A O 1
ATOM 1765 N N . LYS A 1 216 ? 7.982 -9.006 -30.573 1.00 88.62 216 LYS A N 1
ATOM 1766 C CA . LYS A 1 216 ? 6.997 -9.980 -30.091 1.00 88.62 216 LYS A CA 1
ATOM 1767 C C . LYS A 1 216 ? 7.368 -11.409 -30.491 1.00 88.62 216 LYS A C 1
ATOM 1769 O O . LYS A 1 216 ? 7.437 -12.269 -29.626 1.00 88.62 216 LYS A O 1
ATOM 1774 N N . THR A 1 217 ? 7.705 -11.640 -31.760 1.00 87.31 217 THR A N 1
ATOM 1775 C CA . THR A 1 217 ? 8.175 -12.950 -32.235 1.00 87.31 217 THR A CA 1
ATOM 1776 C C . THR A 1 217 ? 9.429 -13.398 -31.488 1.00 87.31 217 THR A C 1
ATOM 1778 O O . THR A 1 217 ? 9.540 -14.557 -31.107 1.00 87.31 217 THR A O 1
ATOM 1781 N N . TYR A 1 218 ? 10.378 -12.490 -31.241 1.00 85.00 218 TYR A N 1
ATOM 1782 C CA . TYR A 1 218 ? 11.576 -12.832 -30.479 1.00 85.00 218 TYR A CA 1
ATOM 1783 C C . TYR A 1 218 ? 11.243 -13.212 -29.033 1.00 85.00 218 TYR A C 1
ATOM 1785 O O . TYR A 1 218 ? 11.806 -14.178 -28.529 1.00 85.00 218 TYR A O 1
ATOM 1793 N N . ARG A 1 219 ? 10.329 -12.482 -28.381 1.00 84.19 219 ARG A N 1
ATOM 1794 C CA . ARG A 1 219 ? 9.839 -12.819 -27.040 1.00 84.19 219 ARG A CA 1
ATOM 1795 C C . ARG A 1 219 ? 9.246 -14.227 -27.023 1.00 84.19 219 ARG A C 1
ATOM 1797 O O . ARG A 1 219 ? 9.723 -15.048 -26.260 1.00 84.19 219 ARG A O 1
ATOM 1804 N N . GLU A 1 220 ? 8.306 -14.522 -27.919 1.00 86.38 220 GLU A N 1
ATOM 1805 C CA . GLU A 1 220 ? 7.629 -15.828 -28.017 1.00 86.38 220 GLU A CA 1
ATOM 1806 C C . GLU A 1 220 ? 8.607 -16.991 -28.260 1.00 86.38 220 GLU A C 1
ATOM 1808 O O . GLU A 1 220 ? 8.460 -18.059 -27.676 1.00 86.38 220 GLU A O 1
ATOM 1813 N N . ILE A 1 221 ? 9.637 -16.788 -29.091 1.00 81.69 221 ILE A N 1
ATOM 1814 C CA . ILE A 1 221 ? 10.669 -17.808 -29.349 1.00 81.69 221 ILE A CA 1
ATOM 1815 C C . ILE A 1 221 ? 11.545 -18.054 -28.112 1.00 81.69 221 ILE A C 1
ATOM 1817 O O . ILE A 1 221 ? 12.020 -19.169 -27.910 1.00 81.69 221 ILE A O 1
ATOM 1821 N N . ASN A 1 222 ? 11.783 -17.017 -27.306 1.00 72.56 222 ASN A N 1
ATOM 1822 C CA . ASN A 1 222 ? 12.723 -17.045 -26.189 1.00 72.56 222 ASN A CA 1
ATOM 1823 C C . ASN A 1 222 ? 12.041 -17.085 -24.812 1.00 72.56 222 ASN A C 1
ATOM 1825 O O . ASN A 1 222 ? 12.732 -16.912 -23.816 1.00 72.56 222 ASN A O 1
ATOM 1829 N N . GLU A 1 223 ? 10.743 -17.403 -24.717 1.00 59.41 223 GLU A N 1
ATOM 1830 C CA . GLU A 1 223 ? 10.043 -17.729 -23.451 1.00 59.41 223 GLU A CA 1
ATOM 1831 C C . GLU A 1 223 ? 10.565 -19.034 -22.772 1.00 59.41 223 GLU A C 1
ATOM 1833 O O . GLU A 1 223 ? 9.906 -19.611 -21.912 1.00 59.41 223 GLU A O 1
ATOM 1838 N N . LEU A 1 224 ? 11.774 -19.489 -23.138 1.00 46.34 224 LEU A N 1
ATOM 1839 C CA . LEU A 1 224 ? 12.584 -20.547 -22.511 1.00 46.34 224 LEU A CA 1
ATOM 1840 C C . LEU A 1 224 ? 13.859 -20.006 -21.813 1.00 46.34 224 LEU A C 1
ATOM 1842 O O . LEU A 1 224 ? 14.715 -20.802 -21.421 1.00 46.34 224 LEU A O 1
ATOM 1846 N N . LEU A 1 225 ? 14.000 -18.682 -21.674 1.00 46.66 225 LEU A N 1
ATOM 1847 C CA . LEU A 1 225 ? 15.001 -18.006 -20.832 1.00 46.66 225 LEU A CA 1
ATOM 1848 C C . LEU A 1 225 ? 14.319 -17.366 -19.619 1.00 46.66 225 LEU A C 1
ATOM 1850 O O . LEU A 1 225 ? 14.945 -17.394 -18.538 1.00 46.66 225 LEU A O 1
#

pLDDT: mean 80.91, std 13.01, range [38.56, 97.81]

Solvent-accessible surface area (backbone atoms only — not comparable to full-atom values): 13173 Å² total; per-residue (Å²): 132,58,79,82,54,46,65,70,40,73,76,36,64,92,76,57,60,41,35,66,67,33,53,78,80,34,74,91,71,38,51,64,45,49,51,54,55,51,53,50,48,52,48,25,56,76,63,76,41,66,47,80,46,72,38,80,72,74,80,84,46,52,67,24,42,90,83,63,44,54,50,63,53,57,38,51,52,41,27,76,74,47,79,35,57,57,44,66,40,50,31,60,57,48,34,46,73,70,64,69,39,62,69,76,72,72,50,71,77,68,74,68,75,52,87,62,73,52,59,72,55,52,51,71,72,39,67,77,48,70,78,43,82,93,42,75,71,54,58,38,53,53,52,26,44,48,80,35,68,53,66,43,64,66,62,49,49,54,48,49,55,57,18,48,61,49,33,59,59,47,47,72,79,40,73,89,56,52,70,69,58,43,43,58,47,29,38,25,38,76,36,76,62,55,43,51,42,55,46,98,88,69,51,77,42,75,54,60,65,72,59,54,53,52,22,48,54,50,36,69,73,47,79,84,117

Foldseek 3Di:
DDPVVLVVQVVPLLNDFFQSVVCVVPVVDSCPRVVVLVVQLVVCQVPVAEEEAEDQPAPPQRQHDNVQHGDVSSQVNSCVSRVYGYHYGHNCCVQCVPVVHDPVVVPPPPLPQPVDPPLVVCCVPAVLNVPPDPDPLSVQVSVLCVVLPDRHVVVVNVQQVQLVVQLVVCCVVPVPDDSSRSSLLSSLLVDVSSQWGADPVRDIDGDDVVSSVVSPVVNVVVVVD

Radius of gyration: 29.35 Å; Cα contacts (8 Å, |Δi|>4): 238; chains: 1; bounding box: 56×40×74 Å